Protein AF-0000000081211603 (afdb_homodimer)

InterPro domains:
  IPR002902 Gnk2-homologous domain [PF01657] (27-120)
  IPR002902 Gnk2-homologous domain [PS51473] (21-123)
  IPR038408 Gnk2-homologous domain superfamily [G3DSA:3.30.430.20] (20-123)
  IPR050581 Cysteine-rich repeat secretory protein [PTHR32411] (3-129)

Sequence (260 aa):
MNLLNMLLISLFLSGCSCRADPLWNSCNGNTNISSSSRISANIDRLLAEVVSKTALTGYIATSLGKDPDKVYGLAECRGDVSSKDCLSCIRDAAKQIRQRCPNQADARIWYDYCFLRYNKDYFVREVNTSMNLLNMLLISLFLSGCSCRADPLWNSCNGNTNISSSSRISANIDRLLAEVVSKTALTGYIATSLGKDPDKVYGLAECRGDVSSKDCLSCIRDAAKQIRQRCPNQADARIWYDYCFLRYNKDYFVREVNTS

Radius of gyration: 23.3 Å; Cα contacts (8 Å, |Δi|>4): 467; chains: 2; bounding box: 127×55×39 Å

Secondary structure (DSSP, 8-state):
----------------------SEEEE-GGGB--TTSHHHHHHHHHHHHHHHHHHHHSEEEEEES-TTS-EEEEEEE-TT--HHHHHHHHHHHHHHHHHH-TTBSEEEEE-SSEEEEEESS---------/-------------------PPPSEEEE-GGGB--TTSHHHHHHHHHHHHHHHHHHHHSEEEEEES-TTS-EEEEEEE-TT--HHHHHHHHHHHHHHHHHH-TTBSEEEEE-SSEEEEEESS---------

Foldseek 3Di:
DPPPPPPPPPPPCPVCPVLFDWPDKDFDPVAFADCPDPLVVQLLVVLVVCLVVCLVPQWDWDWDDDPPSIKIKIKGWDPVDHSVRRSSNSVVVSVVQCVVHVTGQWMKIHGPTMIMIMHSDDDDDPPPPD/DPPPPPPPPPPPCPVCPVLFDWPDKDFDPVAFADCPDPLVVQLLVVLVVCLVVCLVPQWDWDWDDDPPSIKIKIKGWDPVDHSVRRSSNSVVVSVVQCVVHVTGQWMKIHGPTMIMIMHSDDDDDPPPPD

Nearest PDB structures (foldseek):
  6gre-assembly2_B  TM=9.242E-01  e=8.983E-10  Arabidopsis thaliana
  6gre-assembly1_A  TM=9.446E-01  e=1.546E-09  Arabidopsis thaliana
  6grf-assembly3_C  TM=9.510E-01  e=1.642E-09  Arabidopsis thaliana
  3a2e-assembly2_B  TM=9.037E-01  e=1.642E-09  Ginkgo biloba
  6grf-assembly2_B  TM=9.032E-01  e=6.193E-09  Arabidopsis thaliana

Structure (mmCIF, N/CA/C/O backbone):
data_AF-0000000081211603-model_v1
#
loop_
_entity.id
_entity.type
_entity.pdbx_description
1 polymer 'Gnk2-homologous domain-containing protein'
#
loop_
_atom_site.group_PDB
_atom_site.id
_atom_site.type_symbol
_atom_site.label_atom_id
_atom_site.label_alt_id
_atom_site.label_comp_id
_atom_site.label_asym_id
_atom_site.label_entity_id
_atom_site.label_seq_id
_atom_site.pdbx_PDB_ins_code
_atom_site.Cartn_x
_atom_site.Cartn_y
_atom_site.Cartn_z
_atom_site.occupancy
_atom_site.B_iso_or_equiv
_atom_site.auth_seq_id
_atom_site.auth_comp_id
_atom_site.auth_asym_id
_atom_site.auth_atom_id
_atom_site.pdbx_PDB_model_num
ATOM 1 N N . MET A 1 1 ? -64.188 -2.252 13.383 1 33 1 MET A N 1
ATOM 2 C CA . MET A 1 1 ? -63.094 -1.438 12.852 1 33 1 MET A CA 1
ATOM 3 C C . MET A 1 1 ? -61.719 -1.929 13.367 1 33 1 MET A C 1
ATOM 5 O O . MET A 1 1 ? -61.406 -1.778 14.555 1 33 1 MET A O 1
ATOM 9 N N . ASN A 1 2 ? -61.25 -3.215 12.891 1 45.31 2 ASN A N 1
ATOM 10 C CA . ASN A 1 2 ? -60 -3.938 13.078 1 45.31 2 ASN A CA 1
ATOM 11 C C . ASN A 1 2 ? -58.781 -3.094 12.664 1 45.31 2 ASN A C 1
ATOM 13 O O . ASN A 1 2 ? -58.688 -2.695 11.5 1 45.31 2 ASN A O 1
ATOM 17 N N . LEU A 1 3 ? -58.219 -2.201 13.516 1 46.03 3 LEU A N 1
ATOM 18 C CA . LEU A 1 3 ? -56.938 -1.483 13.367 1 46.03 3 LEU A CA 1
ATOM 19 C C . LEU A 1 3 ? -55.812 -2.439 13 1 46.03 3 LEU A C 1
ATOM 21 O O . LEU A 1 3 ? -55.469 -3.316 13.789 1 46.03 3 LEU A O 1
ATOM 25 N N . LEU A 1 4 ? -55.75 -2.91 11.742 1 48.09 4 LEU A N 1
ATOM 26 C CA . LEU A 1 4 ? -54.625 -3.582 11.102 1 48.09 4 LEU A CA 1
ATOM 27 C C . LEU A 1 4 ? -53.312 -2.83 11.352 1 48.09 4 LEU A C 1
ATOM 29 O O . LEU A 1 4 ? -53.156 -1.683 10.93 1 48.09 4 LEU A O 1
ATOM 33 N N . ASN A 1 5 ? -52.656 -2.957 12.508 1 47.84 5 ASN A N 1
ATOM 34 C CA . ASN A 1 5 ? -51.312 -2.471 12.758 1 47.84 5 ASN A CA 1
ATOM 35 C C . ASN A 1 5 ? -50.344 -2.879 11.641 1 47.84 5 ASN A C 1
ATOM 37 O O . ASN A 1 5 ? -50.125 -4.07 11.414 1 47.84 5 ASN A O 1
ATOM 41 N N . MET A 1 6 ? -50.219 -2.104 10.609 1 48.12 6 MET A N 1
ATOM 42 C CA . MET A 1 6 ? -49.125 -2.217 9.656 1 48.12 6 MET A CA 1
ATOM 43 C C . MET A 1 6 ? -47.781 -2.219 10.367 1 48.12 6 MET A C 1
ATOM 45 O O . MET A 1 6 ? -47.375 -1.205 10.945 1 48.12 6 MET A O 1
ATOM 49 N N . LEU A 1 7 ? -47.344 -3.324 10.891 1 48.31 7 LEU A N 1
ATOM 50 C CA . LEU A 1 7 ? -45.938 -3.492 11.289 1 48.31 7 LEU A CA 1
ATOM 51 C C . LEU A 1 7 ? -45 -3.102 10.148 1 48.31 7 LEU A C 1
ATOM 53 O O . LEU A 1 7 ? -44.938 -3.779 9.125 1 48.31 7 LEU A O 1
ATOM 57 N N . LEU A 1 8 ? -44.719 -1.756 9.992 1 49.16 8 LEU A N 1
ATOM 58 C CA . LEU A 1 8 ? -43.656 -1.298 9.117 1 49.16 8 LEU A CA 1
ATOM 59 C C . LEU A 1 8 ? -42.312 -1.925 9.523 1 49.16 8 LEU A C 1
ATOM 61 O O . LEU A 1 8 ? -41.781 -1.592 10.578 1 49.16 8 LEU A O 1
ATOM 65 N N . ILE A 1 9 ? -42.031 -3.184 9.125 1 46.88 9 ILE A N 1
ATOM 66 C CA . ILE A 1 9 ? -40.719 -3.752 9.227 1 46.88 9 ILE A CA 1
ATOM 67 C C . ILE A 1 9 ? -39.719 -2.881 8.453 1 46.88 9 ILE A C 1
ATOM 69 O O . ILE A 1 9 ? -39.812 -2.768 7.23 1 46.88 9 ILE A O 1
ATOM 73 N N . SER A 1 10 ? -39.25 -1.771 9.062 1 44.66 10 SER A N 1
ATOM 74 C CA . SER A 1 10 ? -38.125 -1.059 8.508 1 44.66 10 SER A CA 1
ATOM 75 C C . SER A 1 10 ? -36.938 -2 8.258 1 44.66 10 SER A C 1
ATOM 77 O O . SER A 1 10 ? -36.344 -2.523 9.203 1 44.66 10 SER A O 1
ATOM 79 N N . LEU A 1 11 ? -36.938 -2.709 7.195 1 43.59 11 LEU A N 1
ATOM 80 C CA . LEU A 1 11 ? -35.75 -3.391 6.734 1 43.59 11 LEU A CA 1
ATOM 81 C C . LEU A 1 11 ? -34.562 -2.436 6.715 1 43.59 11 LEU A C 1
ATOM 83 O O . LEU A 1 11 ? -34.438 -1.582 5.832 1 43.59 11 LEU A O 1
ATOM 87 N N . PHE A 1 12 ? -34.062 -2.094 7.902 1 38.59 12 PHE A N 1
ATOM 88 C CA . PHE A 1 12 ? -32.75 -1.487 7.914 1 38.59 12 PHE A CA 1
ATOM 89 C C . PHE A 1 12 ? -31.766 -2.299 7.07 1 38.59 12 PHE A C 1
ATOM 91 O O . PHE A 1 12 ? -31.344 -3.387 7.469 1 38.59 12 PHE A O 1
ATOM 98 N N . LEU A 1 13 ? -31.922 -2.254 5.754 1 37.97 13 LEU A N 1
ATOM 99 C CA . LEU A 1 13 ? -30.812 -2.709 4.93 1 37.97 13 LEU A CA 1
ATOM 100 C C . LEU A 1 13 ? -29.484 -2.152 5.445 1 37.97 13 LEU A C 1
ATOM 102 O O . LEU A 1 13 ? -29.203 -0.963 5.277 1 37.97 13 LEU A O 1
ATOM 106 N N . SER A 1 14 ? -29.094 -2.574 6.578 1 38.88 14 SER A N 1
ATOM 107 C CA . SER A 1 14 ? -27.672 -2.314 6.848 1 38.88 14 SER A CA 1
ATOM 108 C C . SER A 1 14 ? -26.812 -2.666 5.645 1 38.88 14 SER A C 1
ATOM 110 O O . SER A 1 14 ? -26.562 -3.842 5.367 1 38.88 14 SER A O 1
ATOM 112 N N . GLY A 1 15 ? -27.078 -1.937 4.613 1 38.44 15 GLY A N 1
ATOM 113 C CA . GLY A 1 15 ? -26.047 -2.201 3.623 1 38.44 15 GLY A CA 1
ATOM 114 C C . GLY A 1 15 ? -24.703 -2.523 4.234 1 38.44 15 GLY A C 1
ATOM 115 O O . GLY A 1 15 ? -24.156 -1.728 5.004 1 38.44 15 GLY A O 1
ATOM 116 N N . CYS A 1 16 ? -24.469 -3.732 4.582 1 37.31 16 CYS A N 1
ATOM 117 C CA . CYS A 1 16 ? -23.094 -4.152 4.824 1 37.31 16 CYS A CA 1
ATOM 118 C C . CYS A 1 16 ? -22.141 -3.451 3.869 1 37.31 16 CYS A C 1
ATOM 120 O O . CYS A 1 16 ? -22.109 -3.76 2.678 1 37.31 16 CYS A O 1
ATOM 122 N N . SER A 1 17 ?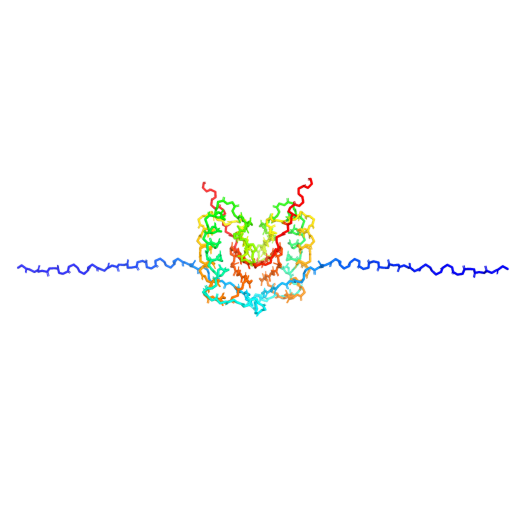 -22.188 -2.137 3.779 1 40.28 17 SER A N 1
ATOM 123 C CA . SER A 1 17 ? -21.047 -1.631 3.027 1 40.28 17 SER A CA 1
ATOM 124 C C . SER A 1 17 ? -19.766 -2.4 3.369 1 40.28 17 SER A C 1
ATOM 126 O O . SER A 1 17 ? -19.359 -2.436 4.527 1 40.28 17 SER A O 1
ATOM 128 N N . CYS A 1 18 ? -19.594 -3.555 2.9 1 41.41 18 CYS A N 1
ATOM 129 C CA . CYS A 1 18 ? -18.344 -4.293 2.967 1 41.41 18 CYS A CA 1
ATOM 130 C C . CYS A 1 18 ? -17.156 -3.344 3.141 1 41.41 18 CYS A C 1
ATOM 132 O O . CYS A 1 18 ? -16.625 -2.814 2.16 1 41.41 18 CYS A O 1
ATOM 134 N N . ARG A 1 19 ? -17.312 -2.332 4.191 1 53.12 19 ARG A N 1
ATOM 135 C CA . ARG A 1 19 ? -16.219 -1.471 4.609 1 53.12 19 ARG A CA 1
ATOM 136 C C . ARG A 1 19 ? -14.938 -2.275 4.805 1 53.12 19 ARG A C 1
ATOM 138 O O . ARG A 1 19 ? -14.891 -3.191 5.629 1 53.12 19 ARG A O 1
ATOM 145 N N . ALA A 1 20 ? -14.055 -2.414 3.801 1 68.19 20 ALA A N 1
ATOM 146 C CA . ALA A 1 20 ? -12.812 -3.166 3.973 1 68.19 20 ALA A CA 1
ATOM 147 C C . ALA A 1 20 ? -12.016 -2.643 5.164 1 68.19 20 ALA A C 1
ATOM 149 O O . ALA A 1 20 ? -11.883 -1.43 5.344 1 68.19 20 ALA A O 1
ATOM 150 N N . ASP A 1 21 ? -11.82 -3.486 6.25 1 89.62 21 ASP A N 1
ATOM 151 C CA . ASP A 1 21 ? -10.922 -3.195 7.363 1 89.62 21 ASP A CA 1
ATOM 152 C C . ASP A 1 21 ? -9.508 -2.914 6.875 1 89.62 21 ASP A C 1
ATOM 154 O O . ASP A 1 21 ? -9.07 -3.471 5.863 1 89.62 21 ASP A O 1
ATOM 158 N N . PRO A 1 22 ? -8.969 -1.877 7.559 1 95.06 22 PRO A N 1
ATOM 159 C CA . PRO A 1 22 ? -7.555 -1.705 7.199 1 95.06 22 PRO A CA 1
ATOM 160 C C . PRO A 1 22 ? -6.73 -2.971 7.426 1 95.06 22 PRO A C 1
ATOM 162 O O . PRO A 1 22 ? -7.043 -3.764 8.32 1 95.06 22 PRO A O 1
ATOM 165 N N . LEU A 1 23 ? -5.77 -3.145 6.688 1 92.38 23 LEU A N 1
ATOM 166 C CA . LEU A 1 23 ? -4.863 -4.277 6.812 1 92.38 23 LEU A CA 1
ATOM 167 C C . LEU A 1 23 ? -3.793 -4.004 7.863 1 92.38 23 LEU A C 1
ATOM 169 O O . LEU A 1 23 ? -3.461 -4.883 8.664 1 92.38 23 LEU A O 1
ATOM 173 N N . TRP A 1 24 ? -3.312 -2.834 7.824 1 91.38 24 TRP A N 1
ATOM 174 C CA . TRP A 1 24 ? -2.232 -2.455 8.734 1 91.38 24 TRP A CA 1
ATOM 175 C C . TRP A 1 24 ? -2.164 -0.941 8.891 1 91.38 24 TRP A C 1
ATOM 177 O O . TRP A 1 24 ? -2.633 -0.196 8.031 1 91.38 24 TRP A O 1
ATOM 187 N N . ASN A 1 25 ? -1.707 -0.504 9.992 1 95.5 25 ASN A N 1
ATOM 188 C CA . ASN A 1 25 ? -1.392 0.903 10.211 1 95.5 25 ASN A CA 1
ATOM 189 C C . ASN A 1 25 ? -0.093 1.071 11 1 95.5 25 ASN A C 1
ATOM 191 O O . ASN A 1 25 ? 0.388 0.124 11.625 1 95.5 25 ASN A O 1
ATOM 195 N N . SER A 1 26 ? 0.497 2.205 10.867 1 96.44 26 SER A N 1
ATOM 196 C CA . SER A 1 26 ? 1.696 2.574 11.617 1 96.44 26 SER A CA 1
ATOM 197 C C . SER A 1 26 ? 1.578 3.984 12.188 1 96.44 26 SER A C 1
ATOM 199 O O . SER A 1 26 ? 1.243 4.926 11.469 1 96.44 26 SER A O 1
ATOM 201 N N . CYS A 1 27 ? 1.787 4.035 13.461 1 98.31 27 CYS A N 1
ATOM 202 C CA . CYS A 1 27 ? 1.846 5.301 14.18 1 98.31 27 CYS A CA 1
ATOM 203 C C . CYS A 1 27 ? 3.268 5.605 14.633 1 98.31 27 CYS A C 1
ATOM 205 O O . CYS A 1 27 ? 3.814 4.906 15.492 1 98.31 27 CYS A O 1
ATOM 207 N N . ASN A 1 28 ? 3.824 6.684 14.141 1 98 28 ASN A N 1
ATOM 208 C CA . ASN A 1 28 ? 5.188 7.004 14.555 1 98 28 ASN A CA 1
ATOM 209 C C . ASN A 1 28 ? 5.223 7.621 15.945 1 98 28 ASN A C 1
ATOM 211 O O . ASN A 1 28 ? 4.977 8.812 16.109 1 98 28 ASN A O 1
ATOM 215 N N . GLY A 1 29 ? 5.672 6.848 16.906 1 97.69 29 GLY A N 1
ATOM 216 C CA . GLY A 1 29 ? 5.664 7.242 18.312 1 97.69 29 GLY A CA 1
ATOM 217 C C . GLY A 1 29 ? 6.68 8.328 18.625 1 97.69 29 GLY A C 1
ATOM 218 O O . GLY A 1 29 ? 6.672 8.883 19.719 1 97.69 29 GLY A O 1
ATOM 219 N N . ASN A 1 30 ? 7.5 8.609 17.703 1 97.75 30 ASN A N 1
ATOM 220 C CA . ASN A 1 30 ? 8.5 9.656 17.906 1 97.75 30 ASN A CA 1
ATOM 221 C C . ASN A 1 30 ? 7.977 11.023 17.5 1 97.75 30 ASN A C 1
ATOM 223 O O . ASN A 1 30 ? 8.711 12.016 17.531 1 97.75 30 ASN A O 1
ATOM 227 N N . THR A 1 31 ? 6.672 11.141 17.094 1 98.31 31 THR A N 1
ATOM 228 C CA . THR A 1 31 ? 6.125 12.391 16.594 1 98.31 31 THR A CA 1
ATOM 229 C C . THR A 1 31 ? 4.836 12.75 17.312 1 98.31 31 THR A C 1
ATOM 231 O O . THR A 1 31 ? 3.883 13.242 16.703 1 98.31 31 THR A O 1
ATOM 234 N N . ASN A 1 32 ? 4.883 12.516 18.547 1 98.25 32 ASN A N 1
ATOM 235 C CA . ASN A 1 32 ? 3.688 12.75 19.359 1 98.25 32 ASN A CA 1
ATOM 236 C C . ASN A 1 32 ? 3.359 14.242 19.438 1 98.25 32 ASN A C 1
ATOM 238 O O . ASN A 1 32 ? 4.254 15.07 19.625 1 98.25 32 ASN A O 1
ATOM 242 N N . ILE A 1 33 ? 2.041 14.531 19.297 1 98.25 33 ILE A N 1
ATOM 243 C CA . ILE A 1 33 ? 1.52 15.891 19.391 1 98.25 33 ILE A CA 1
ATOM 244 C C . ILE A 1 33 ? 0.284 15.906 20.281 1 98.25 33 ILE A C 1
ATOM 246 O O . ILE A 1 33 ? -0.306 14.859 20.562 1 98.25 33 ILE A O 1
ATOM 250 N N . SER A 1 34 ? -0.052 17.109 20.766 1 97.12 34 SER A N 1
ATOM 251 C CA . SER A 1 34 ? -1.304 17.266 21.5 1 97.12 34 SER A CA 1
ATOM 252 C C . SER A 1 34 ? -2.49 17.391 20.547 1 97.12 34 SER A C 1
ATOM 254 O O . SER A 1 34 ? -2.375 18 19.484 1 97.12 34 SER A O 1
ATOM 256 N N . SER A 1 35 ? -3.646 16.906 20.938 1 95.38 35 SER A N 1
ATOM 257 C CA . SER A 1 35 ? -4.855 16.969 20.125 1 95.38 35 SER A CA 1
ATOM 258 C C . SER A 1 35 ? -5.32 18.406 19.938 1 95.38 35 SER A C 1
ATOM 260 O O . SER A 1 35 ? -6.02 18.703 18.969 1 95.38 35 SER A O 1
ATOM 262 N N . SER A 1 36 ? -4.875 19.281 20.812 1 96.75 36 SER A N 1
ATOM 263 C CA . SER A 1 36 ? -5.312 20.672 20.75 1 96.75 36 SER A CA 1
ATOM 264 C C . SER A 1 36 ? -4.316 21.531 19.984 1 96.75 36 SER A C 1
ATOM 266 O O . SER A 1 36 ? -4.512 22.734 19.828 1 96.75 36 SER A O 1
ATOM 268 N N . SER A 1 37 ? -3.309 20.969 19.484 1 98.06 37 SER A N 1
ATOM 269 C CA . SER A 1 37 ? -2.27 21.734 18.797 1 98.06 37 SER A CA 1
ATOM 270 C C . SER A 1 37 ? -2.73 22.172 17.422 1 98.06 37 SER A C 1
ATOM 272 O O . SER A 1 37 ? -3.646 21.578 16.844 1 98.06 37 SER A O 1
ATOM 274 N N . ARG A 1 38 ? -2.014 23.203 16.891 1 98.38 38 ARG A N 1
ATOM 275 C CA . ARG A 1 38 ? -2.305 23.688 15.547 1 98.38 38 ARG A CA 1
ATOM 276 C C . ARG A 1 38 ? -2.008 22.625 14.492 1 98.38 38 ARG A C 1
ATOM 278 O O . ARG A 1 38 ? -2.754 22.469 13.523 1 98.38 38 ARG A O 1
ATOM 285 N N . ILE A 1 39 ? -0.978 21.875 14.695 1 98.56 39 ILE A N 1
ATOM 286 C CA . ILE A 1 39 ? -0.608 20.859 13.719 1 98.56 39 ILE A CA 1
ATOM 287 C C . ILE A 1 39 ? -1.668 19.766 13.695 1 98.56 39 ILE A C 1
ATOM 289 O O . ILE A 1 39 ? -1.967 19.203 12.633 1 98.56 39 ILE A O 1
ATOM 293 N N . SER A 1 40 ? -2.217 19.406 14.859 1 98.75 40 SER A N 1
ATOM 294 C CA . SER A 1 40 ? -3.291 18.422 14.875 1 98.75 40 SER A CA 1
ATOM 295 C C . SER A 1 40 ? -4.488 18.906 14.062 1 98.75 40 SER A C 1
ATOM 297 O O . SER A 1 40 ? -5.066 18.125 13.289 1 98.75 40 SER A O 1
ATOM 299 N N . ALA A 1 41 ? -4.797 20.109 14.164 1 98.69 41 ALA A N 1
ATOM 300 C CA . ALA A 1 41 ? -5.891 20.688 13.383 1 98.69 41 ALA A CA 1
ATOM 301 C C . ALA A 1 41 ? -5.562 20.672 11.898 1 98.69 41 ALA A C 1
ATOM 303 O O . ALA A 1 41 ? -6.434 20.422 11.062 1 98.69 41 ALA A O 1
ATOM 304 N N . ASN A 1 42 ? -4.316 20.969 11.586 1 98.81 42 ASN A N 1
ATOM 305 C CA . ASN A 1 42 ? -3.891 20.953 10.188 1 98.81 42 ASN A CA 1
ATOM 306 C C . ASN A 1 42 ? -3.996 19.547 9.594 1 98.81 42 ASN A C 1
ATOM 308 O O . ASN A 1 42 ? -4.344 19.391 8.422 1 98.81 42 ASN A O 1
ATOM 312 N N . ILE A 1 43 ? -3.721 18.484 10.406 1 98.88 43 ILE A N 1
ATOM 313 C CA . ILE A 1 43 ? -3.852 17.109 9.938 1 98.88 43 ILE A CA 1
ATOM 314 C C . ILE A 1 43 ? -5.309 16.828 9.578 1 98.88 43 ILE A C 1
ATOM 316 O O . ILE A 1 43 ? -5.59 16.266 8.516 1 98.88 43 ILE A O 1
ATOM 320 N N . ASP A 1 44 ? -6.219 17.312 10.445 1 98.81 44 ASP A N 1
ATOM 321 C CA . ASP A 1 44 ? -7.633 17.062 10.172 1 98.81 44 ASP A CA 1
ATOM 322 C C . ASP A 1 44 ? -8.07 17.75 8.883 1 98.81 44 ASP A C 1
ATOM 324 O O . ASP A 1 44 ? -8.781 17.156 8.07 1 98.81 44 ASP A O 1
ATOM 328 N N . ARG A 1 45 ? -7.645 18.969 8.688 1 98.69 45 ARG A N 1
ATOM 329 C CA . ARG A 1 45 ? -8 19.703 7.477 1 98.69 45 ARG A CA 1
ATOM 330 C C . ARG A 1 45 ? -7.352 19.078 6.246 1 98.69 45 ARG A C 1
ATOM 332 O O . ARG A 1 45 ? -7.973 19.016 5.184 1 98.69 45 ARG A O 1
ATOM 339 N N . LEU A 1 46 ? -6.102 18.672 6.402 1 98.81 46 LEU A N 1
ATOM 340 C CA . LEU A 1 46 ? -5.395 18 5.32 1 98.81 46 LEU A CA 1
ATOM 341 C C . LEU A 1 46 ? -6.137 16.734 4.891 1 98.81 46 LEU A C 1
ATOM 343 O O . LEU A 1 46 ? -6.289 16.469 3.697 1 98.81 46 LEU A O 1
ATOM 347 N N . LEU A 1 47 ? -6.566 15.961 5.875 1 98.69 47 LEU A N 1
ATOM 348 C CA . LEU A 1 47 ? -7.23 14.695 5.574 1 98.69 47 LEU A CA 1
ATOM 349 C C . LEU A 1 47 ? -8.539 14.938 4.828 1 98.69 47 LEU A C 1
ATOM 351 O O . LEU A 1 47 ? -8.891 14.18 3.922 1 98.69 47 LEU A O 1
ATOM 355 N N . ALA A 1 48 ? -9.195 16.016 5.133 1 97.94 48 ALA A N 1
ATOM 356 C CA . ALA A 1 48 ? -10.406 16.375 4.398 1 97.94 48 ALA A CA 1
ATOM 357 C C . ALA A 1 48 ? -10.094 16.688 2.938 1 97.94 48 ALA A C 1
ATOM 359 O O . ALA A 1 48 ? -10.82 16.266 2.033 1 97.94 48 ALA A O 1
ATOM 360 N N . GLU A 1 49 ? -9.039 17.391 2.725 1 97.31 49 GLU A N 1
ATOM 361 C CA . GLU A 1 49 ? -8.625 17.75 1.367 1 97.31 49 GLU A CA 1
ATOM 362 C C . GLU A 1 49 ? -8.227 16.5 0.575 1 97.31 49 GLU A C 1
ATOM 364 O O . GLU A 1 49 ? -8.602 16.359 -0.59 1 97.31 49 GLU A O 1
ATOM 369 N N . VAL A 1 50 ? -7.508 15.602 1.194 1 98 50 VAL A N 1
ATOM 370 C CA . VAL A 1 50 ? -7.023 14.383 0.557 1 98 50 VAL A CA 1
ATOM 371 C C . VAL A 1 50 ? -8.203 13.508 0.15 1 98 50 VAL A C 1
ATOM 373 O O . VAL A 1 50 ? -8.195 12.898 -0.924 1 98 50 VAL A O 1
ATOM 376 N N . VAL A 1 51 ? -9.172 13.469 0.947 1 97.12 51 VAL A N 1
ATOM 377 C CA . VAL A 1 51 ? -10.359 12.672 0.646 1 97.12 51 VAL A CA 1
ATOM 378 C C . VAL A 1 51 ? -11.031 13.203 -0.621 1 97.12 51 VAL A C 1
ATOM 380 O O . VAL A 1 51 ? -11.359 12.43 -1.525 1 97.12 51 VAL A O 1
ATOM 383 N N . SER A 1 52 ? -11.133 14.43 -0.768 1 93.31 52 SER A N 1
ATOM 384 C CA . SER A 1 52 ? -11.844 15.023 -1.89 1 93.31 52 SER A CA 1
ATOM 385 C C . SER A 1 52 ? -11.047 14.914 -3.182 1 93.31 52 SER A C 1
ATOM 387 O O . SER A 1 52 ? -11.602 14.633 -4.242 1 93.31 52 SER A O 1
ATOM 389 N N . LYS A 1 53 ? -9.789 14.977 -3.164 1 95.19 53 LYS A N 1
ATOM 390 C CA . LYS A 1 53 ? -8.984 15.102 -4.375 1 95.19 53 LYS A CA 1
ATOM 391 C C . LYS A 1 53 ? -8.516 13.734 -4.867 1 95.19 53 LYS A C 1
ATOM 393 O O . LYS A 1 53 ? -8.328 13.531 -6.07 1 95.19 53 LYS A O 1
ATOM 398 N N . THR A 1 54 ? -8.336 12.773 -3.99 1 95.88 54 THR A N 1
ATOM 399 C CA . THR A 1 54 ? -7.805 11.477 -4.391 1 95.88 54 THR A CA 1
ATOM 400 C C . THR A 1 54 ? -8.805 10.734 -5.273 1 95.88 54 THR A C 1
ATOM 402 O O . THR A 1 54 ? -8.414 10.047 -6.223 1 95.88 54 THR A O 1
ATOM 405 N N . ALA A 1 55 ? -10.016 10.898 -4.875 1 87.56 55 ALA A N 1
ATOM 406 C CA . ALA A 1 55 ? -11.047 10.172 -5.609 1 87.56 55 ALA A CA 1
ATOM 407 C C . ALA A 1 55 ? -11.078 10.602 -7.074 1 87.56 55 ALA A C 1
ATOM 409 O O . ALA A 1 55 ? -11.469 9.82 -7.945 1 87.56 55 ALA A O 1
ATOM 410 N N . LEU A 1 56 ? -10.586 11.758 -7.391 1 87.94 56 LEU A N 1
ATOM 411 C CA . LEU A 1 56 ? -10.633 12.297 -8.742 1 87.94 56 LEU A CA 1
ATOM 412 C C . LEU A 1 56 ? -9.5 11.727 -9.594 1 87.94 56 LEU A C 1
ATOM 414 O O . LEU A 1 56 ? -9.688 11.445 -10.781 1 87.94 56 LEU A O 1
ATOM 418 N N . THR A 1 57 ? -8.383 11.422 -9.055 1 88.06 57 THR A N 1
ATOM 419 C CA . THR A 1 57 ? -7.203 11.117 -9.859 1 88.06 57 THR A CA 1
ATOM 420 C C . THR A 1 57 ? -6.629 9.758 -9.477 1 88.06 57 THR A C 1
ATOM 422 O O . THR A 1 57 ? -5.801 9.203 -10.203 1 88.06 57 THR A O 1
ATOM 425 N N . GLY A 1 58 ? -7.07 9.219 -8.32 1 93.62 58 GLY A N 1
ATOM 426 C CA . GLY A 1 58 ? -6.527 7.98 -7.789 1 93.62 58 GLY A CA 1
ATOM 427 C C . GLY A 1 58 ? -5.273 8.18 -6.957 1 93.62 58 GLY A C 1
ATOM 428 O O . GLY A 1 58 ? -4.777 7.242 -6.336 1 93.62 58 GLY A O 1
ATOM 429 N N . TYR A 1 59 ? -4.77 9.445 -7.055 1 94.69 59 TYR A N 1
ATOM 430 C CA . TYR A 1 59 ? -3.537 9.781 -6.344 1 94.69 59 TYR A CA 1
ATOM 431 C C . TYR A 1 59 ? -3.488 11.266 -6.008 1 94.69 59 TYR A C 1
ATOM 433 O O . TYR A 1 59 ? -3.887 12.109 -6.816 1 94.69 59 TYR A O 1
ATOM 441 N N . ILE A 1 60 ? -2.893 11.555 -4.77 1 96.5 60 ILE A N 1
ATOM 442 C CA . ILE A 1 60 ? -2.596 12.945 -4.453 1 96.5 60 ILE A CA 1
ATOM 443 C C . ILE A 1 60 ? -1.427 13.016 -3.473 1 96.5 60 ILE A C 1
ATOM 445 O O . ILE A 1 60 ? -1.302 12.164 -2.588 1 96.5 60 ILE A O 1
ATOM 449 N N . ALA A 1 61 ? -0.554 14 -3.689 1 96.56 61 ALA A N 1
ATOM 450 C CA . ALA A 1 61 ? 0.406 14.492 -2.705 1 96.56 61 ALA A CA 1
ATOM 451 C C . ALA A 1 61 ? 0.239 15.992 -2.479 1 96.56 61 ALA A C 1
ATOM 453 O O . ALA A 1 61 ? 0.203 16.766 -3.436 1 96.56 61 ALA A O 1
ATOM 454 N N . THR A 1 62 ? 0.013 16.344 -1.229 1 96.88 62 THR A N 1
ATOM 455 C CA . THR A 1 62 ? -0.285 17.734 -0.945 1 96.88 62 THR A CA 1
ATOM 456 C C . THR A 1 62 ? 0.24 18.125 0.431 1 96.88 62 THR A C 1
ATOM 458 O O . THR A 1 62 ? 0.877 17.328 1.113 1 96.88 62 THR A O 1
ATOM 461 N N . SER A 1 63 ? 0.115 19.406 0.771 1 98.06 63 SER A N 1
ATOM 462 C CA . SER A 1 63 ? 0.507 19.906 2.086 1 98.06 63 SER A CA 1
ATOM 463 C C . SER A 1 63 ? -0.435 21 2.562 1 98.06 63 SER A C 1
ATOM 465 O O . SER A 1 63 ? -1.177 21.578 1.766 1 98.06 63 SER A O 1
ATOM 467 N N . LEU A 1 64 ? -0.44 21.219 3.857 1 98.38 64 LEU A N 1
ATOM 468 C CA . LEU A 1 64 ? -1.253 22.266 4.461 1 98.38 64 LEU A CA 1
ATOM 469 C C . LEU A 1 64 ? -0.525 22.906 5.637 1 98.38 64 LEU A C 1
ATOM 471 O O . LEU A 1 64 ? 0.126 22.219 6.422 1 98.38 64 LEU A O 1
ATOM 475 N N . GLY A 1 65 ? -0.706 24.234 5.738 1 98.19 65 GLY A N 1
ATOM 476 C CA . GLY A 1 65 ? -0.136 24.969 6.855 1 98.19 65 GLY A CA 1
ATOM 477 C C . GLY A 1 65 ? 1.235 25.547 6.551 1 98.19 65 GLY A C 1
ATOM 478 O O . GLY A 1 65 ? 1.722 25.438 5.426 1 98.19 65 GLY A O 1
ATOM 479 N N . LYS A 1 66 ? 1.742 26.266 7.594 1 97.62 66 LYS A N 1
ATOM 480 C CA . LYS A 1 66 ? 3.076 26.844 7.535 1 97.62 66 LYS A CA 1
ATOM 481 C C . LYS A 1 66 ? 3.947 26.359 8.688 1 97.62 66 LYS A C 1
ATOM 483 O O . LYS A 1 66 ? 3.434 25.891 9.703 1 97.62 66 LYS A O 1
ATOM 488 N N . ASP A 1 67 ? 5.223 26.438 8.391 1 95.38 67 ASP A N 1
ATOM 489 C CA . ASP A 1 67 ? 6.141 26.062 9.461 1 95.38 67 ASP A CA 1
ATOM 490 C C . ASP A 1 67 ? 5.84 26.844 10.742 1 95.38 67 ASP A C 1
ATOM 492 O O . ASP A 1 67 ? 5.535 28.047 10.688 1 95.38 67 ASP A O 1
ATOM 496 N N . PRO A 1 68 ? 5.895 26.109 11.969 1 96.81 68 PRO A N 1
ATOM 497 C CA . PRO A 1 68 ? 6.324 24.719 12.203 1 96.81 68 PRO A CA 1
ATOM 498 C C . PRO A 1 68 ? 5.164 23.734 12.164 1 96.81 68 PRO A C 1
ATOM 500 O O . PRO A 1 68 ? 5.348 22.547 12.461 1 96.81 68 PRO A O 1
ATOM 503 N N . ASP A 1 69 ? 3.936 24.203 11.742 1 98.38 69 ASP A N 1
ATOM 504 C CA . ASP A 1 69 ? 2.74 23.375 11.852 1 98.38 69 ASP A CA 1
ATOM 505 C C . ASP A 1 69 ? 2.346 22.797 10.492 1 98.38 69 ASP A C 1
ATOM 507 O O . ASP A 1 69 ? 1.196 22.406 10.289 1 98.38 69 ASP A O 1
ATOM 511 N N . LYS A 1 70 ? 3.297 22.844 9.594 1 98.5 70 LYS A N 1
ATOM 512 C CA . LYS A 1 70 ? 3.039 22.297 8.266 1 98.5 70 LYS A CA 1
ATOM 513 C C . LYS A 1 70 ? 2.947 20.781 8.305 1 98.5 70 LYS A C 1
ATOM 515 O O . LYS A 1 70 ? 3.715 20.125 9.008 1 98.5 70 LYS A O 1
ATOM 520 N N . VAL A 1 71 ? 2.012 20.203 7.488 1 98.69 71 VAL A N 1
ATOM 521 C CA . VAL A 1 71 ? 1.854 18.75 7.379 1 98.69 71 VAL A CA 1
ATOM 522 C C . VAL A 1 71 ? 1.699 18.359 5.91 1 98.69 71 VAL A C 1
ATOM 524 O O . VAL A 1 71 ? 1.124 19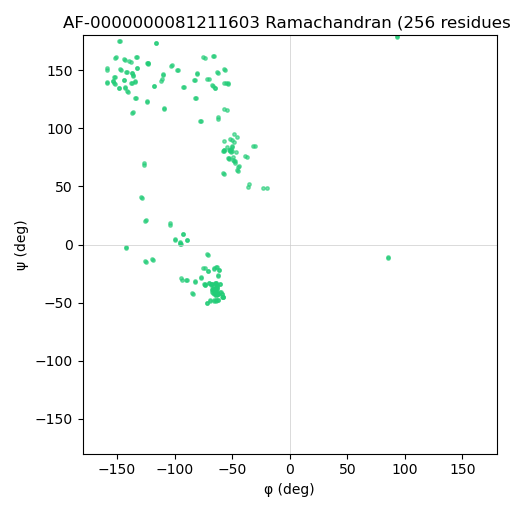.109 5.117 1 98.69 71 VAL A O 1
ATOM 527 N N . TYR A 1 72 ? 2.238 17.219 5.594 1 98.38 72 TYR A N 1
ATOM 528 C CA . TYR A 1 72 ? 2.174 16.641 4.258 1 98.38 72 TYR A CA 1
ATOM 529 C C . TYR A 1 72 ? 1.264 15.414 4.238 1 98.38 72 TYR A C 1
ATOM 531 O O . TYR A 1 72 ? 1.188 14.672 5.223 1 98.38 72 TYR A O 1
ATOM 539 N N . GLY A 1 73 ? 0.607 15.227 3.166 1 98.38 73 GLY A N 1
ATOM 540 C CA . GLY A 1 73 ? -0.286 14.094 3.006 1 98.38 73 GLY A CA 1
ATOM 541 C C . GLY A 1 73 ? -0.173 13.43 1.646 1 98.38 73 GLY A C 1
ATOM 542 O O . GLY A 1 73 ? 0.103 14.094 0.646 1 98.38 73 GLY A O 1
ATOM 543 N N . LEU A 1 74 ? -0.372 12.18 1.589 1 97.94 74 LEU A N 1
ATOM 544 C CA . LEU A 1 74 ? -0.397 11.367 0.374 1 97.94 74 LEU A CA 1
ATOM 545 C C . LEU A 1 74 ? -1.45 10.266 0.475 1 97.94 74 LEU A C 1
ATOM 547 O O . LEU A 1 74 ? -1.586 9.625 1.519 1 97.94 74 LEU A O 1
ATOM 551 N N . ALA A 1 75 ? -2.186 10.109 -0.564 1 98.19 75 ALA A N 1
ATOM 552 C CA . ALA A 1 75 ? -3.15 9.016 -0.659 1 98.19 75 ALA A CA 1
ATOM 553 C C . ALA A 1 75 ? -3.199 8.453 -2.074 1 98.19 75 ALA A C 1
ATOM 555 O O . ALA A 1 75 ? -2.939 9.164 -3.045 1 98.19 75 ALA A O 1
ATOM 556 N N . GLU A 1 76 ? -3.467 7.227 -2.09 1 97.12 76 GLU A N 1
ATOM 557 C CA . GLU A 1 76 ? -3.479 6.539 -3.377 1 97.12 76 GLU A CA 1
ATOM 558 C C . GLU A 1 76 ? -4.422 5.336 -3.352 1 97.12 76 GLU A C 1
ATOM 560 O O . GLU A 1 76 ? -4.477 4.605 -2.361 1 97.12 76 GLU A O 1
ATOM 565 N N . CYS A 1 77 ? -5.121 5.195 -4.402 1 96.25 77 CYS A N 1
ATOM 566 C CA . CYS A 1 77 ? -5.918 3.992 -4.605 1 96.25 77 CYS A CA 1
ATOM 567 C C . CYS A 1 77 ? -5.242 3.053 -5.598 1 96.25 77 CYS A C 1
ATOM 569 O O . CYS A 1 77 ? -4.465 3.494 -6.445 1 96.25 77 CYS A O 1
ATOM 571 N N . ARG A 1 78 ? -5.574 1.842 -5.422 1 94.31 78 ARG A N 1
ATOM 572 C CA . ARG A 1 78 ? -5.094 0.862 -6.391 1 94.31 78 ARG A CA 1
ATOM 573 C C . ARG A 1 78 ? -5.645 1.151 -7.781 1 94.31 78 ARG A C 1
ATOM 575 O O . ARG A 1 78 ? -6.766 1.64 -7.922 1 94.31 78 ARG A O 1
ATOM 582 N N . GLY A 1 79 ? -4.883 0.838 -8.734 1 91.62 79 GLY A N 1
ATOM 583 C CA . GLY A 1 79 ? -5.168 1.229 -10.109 1 91.62 79 GLY A CA 1
ATOM 584 C C . GLY A 1 79 ? -6.453 0.629 -10.648 1 91.62 79 GLY A C 1
ATOM 585 O O . GLY A 1 79 ? -7.02 1.129 -11.617 1 91.62 79 GLY A O 1
ATOM 586 N N . ASP A 1 80 ? -6.934 -0.399 -10.055 1 91.56 80 ASP A N 1
ATOM 587 C CA . ASP A 1 80 ? -8.102 -1.094 -10.578 1 91.56 80 ASP A CA 1
ATOM 588 C C . ASP A 1 80 ? -9.375 -0.675 -9.836 1 91.56 80 ASP A C 1
ATOM 590 O O . ASP A 1 80 ? -10.453 -1.193 -10.109 1 91.56 80 ASP A O 1
ATOM 594 N N . VAL A 1 81 ? -9.242 0.262 -8.93 1 92.5 81 VAL A N 1
ATOM 595 C CA . VAL A 1 81 ? -10.359 0.645 -8.078 1 92.5 81 VAL A CA 1
ATOM 596 C C . VAL A 1 81 ? -11.133 1.799 -8.719 1 92.5 81 VAL A C 1
ATOM 598 O O . VAL A 1 81 ? -10.523 2.734 -9.25 1 92.5 81 VAL A O 1
ATOM 601 N N . SER A 1 82 ? -12.484 1.7 -8.703 1 92 82 SER A N 1
ATOM 602 C CA . SER A 1 82 ? -13.305 2.787 -9.227 1 92 82 SER A CA 1
ATOM 603 C C . SER A 1 82 ? -13.164 4.047 -8.375 1 92 82 SER A C 1
ATOM 605 O O . SER A 1 82 ? -12.766 3.973 -7.215 1 92 82 SER A O 1
ATOM 607 N N . SER A 1 83 ? -13.594 5.195 -9.023 1 93.12 83 SER A N 1
ATOM 608 C CA . SER A 1 83 ? -13.555 6.453 -8.289 1 93.12 83 SER A CA 1
ATOM 609 C C . SER A 1 83 ? -14.445 6.391 -7.051 1 93.12 83 SER A C 1
ATOM 611 O O . SER A 1 83 ? -14.102 6.941 -6 1 93.12 83 SER A O 1
ATOM 613 N N . LYS A 1 84 ? -15.531 5.664 -7.188 1 93.62 84 LYS A N 1
ATOM 614 C CA . LYS A 1 84 ? -16.453 5.543 -6.07 1 93.62 84 LYS A CA 1
ATOM 615 C C . LYS A 1 84 ? -15.852 4.727 -4.934 1 93.62 84 LYS A C 1
ATOM 617 O O . LYS A 1 84 ? -15.938 5.113 -3.768 1 93.62 84 LYS A O 1
ATOM 622 N N . ASP A 1 85 ? -15.297 3.59 -5.277 1 93.19 85 ASP A N 1
ATOM 623 C CA . ASP A 1 85 ? -14.664 2.738 -4.273 1 93.19 85 ASP A CA 1
ATOM 624 C C . ASP A 1 85 ? -13.445 3.426 -3.66 1 93.19 85 ASP A C 1
ATOM 626 O O . ASP A 1 85 ? -13.18 3.279 -2.465 1 93.19 85 ASP A O 1
ATOM 630 N N . CYS A 1 86 ? -12.797 4.195 -4.508 1 95.69 86 CYS A N 1
ATOM 631 C CA . CYS A 1 86 ? -11.656 4.965 -4.02 1 95.69 86 CYS A CA 1
ATOM 632 C C . CYS A 1 86 ? -12.094 5.984 -2.977 1 95.69 86 CYS A C 1
ATOM 634 O O . CYS A 1 86 ? -11.516 6.059 -1.892 1 95.69 86 CYS A O 1
ATOM 636 N N . LEU A 1 87 ? -13.109 6.688 -3.307 1 96.69 87 LEU A N 1
ATOM 637 C CA . LEU A 1 87 ? -13.633 7.684 -2.379 1 96.69 87 LEU A CA 1
ATOM 638 C C . LEU A 1 87 ? -14.023 7.043 -1.052 1 96.69 87 LEU A C 1
ATOM 640 O O . LEU A 1 87 ? -13.648 7.539 0.014 1 96.69 87 LEU A O 1
ATOM 644 N N . SER A 1 88 ? -14.695 5.945 -1.131 1 96 88 SER A N 1
ATOM 645 C CA . SER A 1 88 ? -15.133 5.25 0.074 1 96 88 SER A CA 1
ATOM 646 C C . SER A 1 88 ? -13.945 4.789 0.911 1 96 88 SER A C 1
ATOM 648 O O . SER A 1 88 ? -13.945 4.93 2.137 1 96 88 SER A O 1
ATOM 650 N N . CYS A 1 89 ? -12.984 4.285 0.271 1 96.62 89 CYS A N 1
ATOM 651 C CA . CYS A 1 89 ? -11.812 3.773 0.963 1 96.62 89 CYS A CA 1
ATOM 652 C C . CYS A 1 89 ? -11.047 4.898 1.649 1 96.62 89 CYS A C 1
ATOM 654 O O . CYS A 1 89 ? -10.719 4.801 2.834 1 96.62 89 CYS A O 1
ATOM 656 N N . ILE A 1 90 ? -10.797 6 0.896 1 98.25 90 ILE A N 1
ATOM 657 C CA . ILE A 1 90 ? -10 7.086 1.45 1 98.25 90 ILE A CA 1
ATOM 658 C C . ILE A 1 90 ? -10.766 7.781 2.57 1 98.25 90 ILE A C 1
ATOM 660 O O . ILE A 1 90 ? -10.18 8.219 3.562 1 98.25 90 ILE A O 1
ATOM 664 N N . ARG A 1 91 ? -12.023 7.855 2.43 1 97.94 91 ARG A N 1
ATOM 665 C CA . ARG A 1 91 ? -12.836 8.438 3.492 1 97.94 91 ARG A CA 1
ATOM 666 C C . ARG A 1 91 ? -12.727 7.625 4.777 1 97.94 91 ARG A C 1
ATOM 668 O O . ARG A 1 91 ? -12.547 8.188 5.859 1 97.94 91 ARG A O 1
ATOM 675 N N . ASP A 1 92 ? -12.867 6.328 4.637 1 98.31 92 ASP A N 1
ATOM 676 C CA . ASP A 1 92 ? -12.719 5.477 5.816 1 98.31 92 ASP A CA 1
ATOM 677 C C . ASP A 1 92 ? -11.305 5.559 6.379 1 98.31 92 ASP A C 1
ATOM 679 O O . ASP A 1 92 ? -11.117 5.602 7.594 1 98.31 92 ASP A O 1
ATOM 683 N N . ALA A 1 93 ? -10.297 5.57 5.512 1 98.44 93 ALA A N 1
ATOM 684 C CA . ALA A 1 93 ? -8.898 5.664 5.93 1 98.44 93 ALA A CA 1
ATOM 685 C C . ALA A 1 93 ? -8.656 6.938 6.734 1 98.44 93 ALA A C 1
ATOM 687 O O . ALA A 1 93 ? -7.957 6.91 7.754 1 98.44 93 ALA A O 1
ATOM 688 N N . ALA A 1 94 ? -9.211 8.023 6.289 1 98.62 94 ALA A N 1
ATOM 689 C CA . ALA A 1 94 ? -9.031 9.305 6.98 1 98.62 94 ALA A CA 1
ATOM 690 C C . ALA A 1 94 ? -9.633 9.25 8.383 1 98.62 94 ALA A C 1
ATOM 692 O O . ALA A 1 94 ? -9.055 9.797 9.328 1 98.62 94 ALA A O 1
ATOM 693 N N . LYS A 1 95 ? -10.688 8.586 8.484 1 98.38 95 LYS A N 1
ATOM 694 C CA . LYS A 1 95 ? -11.32 8.43 9.789 1 98.38 95 LYS A CA 1
ATOM 695 C C . LYS A 1 95 ? -10.508 7.488 10.68 1 98.38 95 LYS A C 1
ATOM 697 O O . LYS A 1 95 ? -10.195 7.82 11.828 1 98.38 95 LYS A O 1
ATOM 702 N N . GLN A 1 96 ? -10.156 6.348 10.195 1 98.56 96 GLN A N 1
ATOM 703 C CA . GLN A 1 96 ? -9.516 5.289 10.969 1 98.56 96 GLN A CA 1
ATOM 704 C C . GLN A 1 96 ? -8.109 5.699 11.398 1 98.56 96 GLN A C 1
ATOM 706 O O . GLN A 1 96 ? -7.668 5.367 12.5 1 98.56 96 GLN A O 1
ATOM 711 N N . ILE A 1 97 ? -7.438 6.449 10.562 1 98.69 97 ILE A N 1
ATOM 712 C CA . ILE A 1 97 ? -6.055 6.777 10.898 1 98.69 97 ILE A CA 1
ATOM 713 C C . ILE A 1 97 ? -6.023 7.73 12.086 1 98.69 97 ILE A C 1
ATOM 715 O O . ILE A 1 97 ? -5.121 7.656 12.93 1 98.69 97 ILE A O 1
ATOM 719 N N . ARG A 1 98 ? -7.016 8.602 12.211 1 98.62 98 ARG A N 1
ATOM 720 C CA . ARG A 1 98 ? -7.059 9.516 13.352 1 98.62 98 ARG A CA 1
ATOM 721 C C . ARG A 1 98 ? -7.535 8.797 14.609 1 98.62 98 ARG A C 1
ATOM 723 O O . ARG A 1 98 ? -7.148 9.164 15.727 1 98.62 98 ARG A O 1
ATOM 730 N N . GLN A 1 99 ? -8.336 7.766 14.391 1 98.25 99 GLN A N 1
ATOM 731 C CA . GLN A 1 99 ? -8.781 6.969 15.531 1 98.25 99 GLN A CA 1
ATOM 732 C C . GLN A 1 99 ? -7.656 6.086 16.062 1 98.25 99 GLN A C 1
ATOM 734 O O . GLN A 1 99 ? -7.504 5.93 17.281 1 98.25 99 GLN A O 1
ATOM 739 N N . ARG A 1 100 ? -6.836 5.621 15.203 1 98.25 100 ARG A N 1
ATOM 740 C CA . ARG A 1 100 ? -5.793 4.668 15.57 1 98.25 100 ARG A CA 1
ATOM 741 C C . ARG A 1 100 ? -4.512 5.387 15.984 1 98.25 100 ARG A C 1
ATOM 743 O O . ARG A 1 100 ? -3.744 4.883 16.797 1 98.25 100 ARG A O 1
ATOM 750 N N . CYS A 1 101 ? -4.316 6.512 15.414 1 98.62 101 CYS A N 1
ATOM 751 C CA . CYS A 1 101 ? -3.141 7.332 15.68 1 98.62 101 CYS A CA 1
ATOM 752 C C . CYS A 1 101 ? -3.541 8.742 16.078 1 98.62 101 CYS A C 1
ATOM 754 O O . CYS A 1 101 ? -3.186 9.711 15.406 1 98.62 101 CYS A O 1
ATOM 756 N N . PRO A 1 102 ? -4.121 8.922 17.266 1 98 102 PRO A N 1
ATOM 757 C CA . PRO A 1 102 ? -4.723 10.211 17.609 1 98 102 PRO A CA 1
ATOM 758 C C . PRO A 1 102 ? -3.684 11.273 17.938 1 98 102 PRO A C 1
ATOM 760 O O . PRO A 1 102 ? -3.959 12.469 17.812 1 98 102 PRO A O 1
ATOM 763 N N . ASN A 1 103 ? -2.441 10.797 18.297 1 98.25 103 ASN A N 1
ATOM 764 C CA . ASN A 1 103 ? -1.494 11.781 18.797 1 98.25 103 ASN A CA 1
ATOM 765 C C . ASN A 1 103 ? -0.187 11.766 18.016 1 98.25 103 ASN A C 1
ATOM 767 O O . ASN A 1 103 ? 0.859 12.156 18.531 1 98.25 103 ASN A O 1
ATOM 771 N N . GLN A 1 104 ? -0.234 11.242 16.828 1 98.69 104 GLN A N 1
ATOM 772 C CA . GLN A 1 104 ? 0.996 11.172 16.047 1 98.69 104 GLN A CA 1
ATOM 773 C C . GLN A 1 104 ? 0.935 12.109 14.844 1 98.69 104 GLN A C 1
ATOM 775 O O . GLN A 1 104 ? -0.102 12.219 14.188 1 98.69 104 GLN A O 1
ATOM 780 N N . ALA A 1 105 ? 2.041 12.742 14.555 1 98.81 105 ALA A N 1
ATOM 781 C CA . ALA A 1 105 ? 2.137 13.641 13.406 1 98.81 105 ALA A CA 1
ATOM 782 C C . ALA A 1 105 ? 2.684 12.914 12.18 1 98.81 105 ALA A C 1
ATOM 784 O O . ALA A 1 105 ? 2.92 13.539 11.141 1 98.81 105 ALA A O 1
ATOM 785 N N . ASP A 1 106 ? 2.975 11.664 12.297 1 98.62 106 ASP A N 1
ATOM 786 C CA . ASP A 1 106 ? 3.324 10.758 11.211 1 98.62 106 ASP A CA 1
ATOM 787 C C . ASP A 1 106 ? 2.613 9.414 11.375 1 98.62 106 ASP A C 1
ATOM 789 O O . ASP A 1 106 ? 2.895 8.664 12.312 1 98.62 106 ASP A O 1
ATOM 793 N N . ALA A 1 107 ? 1.749 9.164 10.469 1 98.69 107 ALA A N 1
ATOM 794 C CA . ALA A 1 107 ? 0.968 7.926 10.508 1 98.69 107 ALA A CA 1
ATOM 795 C C . ALA A 1 107 ? 0.651 7.438 9.094 1 98.69 107 ALA A C 1
ATOM 797 O O . ALA A 1 107 ? 0.615 8.227 8.148 1 98.69 107 ALA A O 1
ATOM 798 N N . ARG A 1 108 ? 0.52 6.129 8.977 1 97.5 108 ARG A N 1
ATOM 799 C CA . ARG A 1 108 ? 0.154 5.449 7.742 1 97.5 108 ARG A CA 1
ATOM 800 C C . ARG A 1 108 ? -0.947 4.422 7.984 1 97.5 108 ARG A C 1
ATOM 802 O O . ARG A 1 108 ? -1.001 3.801 9.047 1 97.5 108 ARG A O 1
ATOM 809 N N . ILE A 1 109 ? -1.683 4.227 6.934 1 97.56 109 ILE A N 1
ATOM 810 C CA . ILE A 1 109 ? -2.697 3.18 6.992 1 97.56 109 ILE A CA 1
ATOM 811 C C . ILE A 1 109 ? -2.887 2.562 5.609 1 97.56 109 ILE A C 1
ATOM 813 O O . ILE A 1 109 ? -2.922 3.277 4.605 1 97.56 109 ILE A O 1
ATOM 817 N N 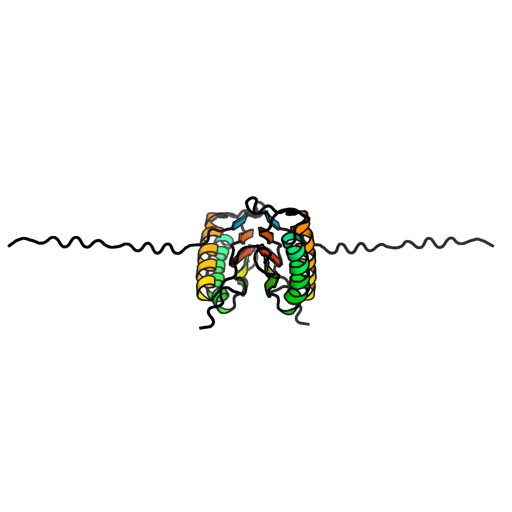. TRP A 1 110 ? -2.928 1.211 5.621 1 95.38 110 TRP A N 1
ATOM 818 C CA . TRP A 1 110 ? -3.072 0.454 4.383 1 95.38 110 TRP A CA 1
ATOM 819 C C . TRP A 1 110 ? -4.367 -0.35 4.387 1 95.38 110 TRP A C 1
ATOM 821 O O . TRP A 1 110 ? -4.727 -0.959 5.395 1 95.38 110 TRP A O 1
ATOM 831 N N . TYR A 1 111 ? -4.977 -0.264 3.244 1 94.19 111 TYR A N 1
ATOM 832 C CA . TYR A 1 111 ? -6.074 -1.151 2.869 1 94.19 111 TYR A CA 1
ATOM 833 C C . TYR A 1 111 ? -5.691 -2.014 1.672 1 94.19 111 TYR A C 1
ATOM 835 O O . TYR A 1 111 ? -4.609 -1.855 1.104 1 94.19 111 TYR A O 1
ATOM 843 N N . ASP A 1 112 ? -6.637 -2.939 1.415 1 89.69 112 ASP A N 1
ATOM 844 C CA . ASP A 1 112 ? -6.41 -3.693 0.186 1 89.69 112 ASP A CA 1
ATOM 845 C C . ASP A 1 112 ? -6.438 -2.777 -1.034 1 89.69 112 ASP A C 1
ATOM 847 O O . ASP A 1 112 ? -5.703 -2.998 -1.999 1 89.69 112 ASP A O 1
ATOM 851 N N . TYR A 1 113 ? -7.207 -1.596 -0.871 1 91.88 113 TYR A N 1
ATOM 852 C CA . TYR A 1 113 ? -7.496 -0.843 -2.086 1 91.88 113 TYR A CA 1
ATOM 853 C C . TYR A 1 113 ? -6.926 0.568 -2.002 1 91.88 113 TYR A C 1
ATOM 855 O O . TYR A 1 113 ? -6.953 1.314 -2.982 1 91.88 113 TYR A O 1
ATOM 863 N N . CYS A 1 114 ? -6.531 0.977 -0.87 1 95.69 114 CYS A N 1
ATOM 864 C CA . CYS A 1 114 ? -6.039 2.348 -0.782 1 95.69 114 CYS A CA 1
ATOM 865 C C . CYS A 1 114 ? -5.004 2.484 0.327 1 95.69 114 CYS A C 1
ATOM 867 O O . CYS A 1 114 ? -4.84 1.578 1.146 1 95.69 114 CYS A O 1
ATOM 869 N N . PHE A 1 115 ? -4.273 3.5 0.229 1 96.19 115 PHE A N 1
ATOM 870 C CA . PHE A 1 115 ? -3.203 3.861 1.152 1 96.19 115 PHE A CA 1
ATOM 871 C C . PHE A 1 115 ? -3.271 5.34 1.507 1 96.19 115 PHE A C 1
ATOM 873 O O . PHE A 1 115 ? -3.598 6.176 0.659 1 96.19 115 PHE A O 1
ATOM 880 N N . LEU A 1 116 ? -3.016 5.68 2.779 1 98.12 116 LEU A N 1
ATOM 881 C CA . LEU A 1 116 ? -3.006 7.066 3.236 1 98.12 116 LEU A CA 1
ATOM 882 C C . LEU A 1 116 ? -1.884 7.297 4.242 1 98.12 116 LEU A C 1
ATOM 884 O O . LEU A 1 116 ? -1.662 6.473 5.133 1 98.12 116 LEU A O 1
ATOM 888 N N . ARG A 1 117 ? -1.129 8.383 3.996 1 98.38 117 ARG A N 1
ATOM 889 C CA . ARG A 1 117 ? -0.103 8.805 4.945 1 98.38 117 ARG A CA 1
ATOM 890 C C . ARG A 1 117 ? -0.106 10.312 5.117 1 98.38 117 ARG A C 1
ATOM 892 O O . ARG A 1 117 ? -0.267 11.055 4.148 1 98.38 117 ARG A O 1
ATOM 899 N N . TYR A 1 118 ? 0.063 10.758 6.391 1 98.75 118 TYR A N 1
ATOM 900 C CA . TYR A 1 118 ? 0.445 12.148 6.648 1 98.75 118 TYR A CA 1
ATOM 901 C C . TYR A 1 118 ? 1.724 12.211 7.477 1 98.75 118 TYR A C 1
ATOM 903 O O . TYR A 1 118 ? 2.078 11.25 8.164 1 98.75 118 TYR A O 1
ATOM 911 N N . ASN A 1 119 ? 2.404 13.312 7.348 1 98.69 119 ASN A N 1
ATOM 912 C CA . ASN A 1 119 ? 3.664 13.5 8.055 1 98.69 119 ASN A CA 1
ATOM 913 C C . ASN A 1 119 ? 4.012 14.977 8.195 1 98.69 119 ASN A C 1
ATOM 915 O O . ASN A 1 119 ? 3.805 15.758 7.27 1 98.69 119 ASN A O 1
ATOM 919 N N . LYS A 1 120 ? 4.504 15.273 9.375 1 98.5 120 LYS A N 1
ATOM 920 C CA . LYS A 1 120 ? 4.969 16.641 9.562 1 98.5 120 LYS A CA 1
ATOM 921 C C . LYS A 1 120 ? 6.25 16.906 8.773 1 98.5 120 LYS A C 1
ATOM 923 O O . LYS A 1 120 ? 6.602 18.062 8.516 1 98.5 120 LYS A O 1
ATOM 928 N N . ASP A 1 121 ? 6.996 15.867 8.445 1 97.25 121 ASP A N 1
ATOM 929 C CA . ASP A 1 121 ? 8.188 15.969 7.609 1 97.25 121 ASP A CA 1
ATOM 930 C C . ASP A 1 121 ? 7.875 15.625 6.156 1 97.25 121 ASP A C 1
ATOM 932 O O . ASP A 1 121 ? 7.02 14.781 5.883 1 97.25 121 ASP A O 1
ATOM 936 N N . TYR A 1 122 ? 8.648 16.266 5.281 1 95.81 122 TYR A N 1
ATOM 937 C CA . TYR A 1 122 ? 8.5 15.992 3.855 1 95.81 122 TYR A CA 1
ATOM 938 C C . TYR A 1 122 ? 8.883 14.547 3.537 1 95.81 122 TYR A C 1
ATOM 940 O O . TYR A 1 122 ? 9.922 14.062 3.986 1 95.81 122 TYR A O 1
ATOM 948 N N . PHE A 1 123 ? 8.078 13.828 2.73 1 94.19 123 PHE A N 1
ATOM 949 C CA . PHE A 1 123 ? 8.391 12.43 2.457 1 94.19 123 PHE A CA 1
AT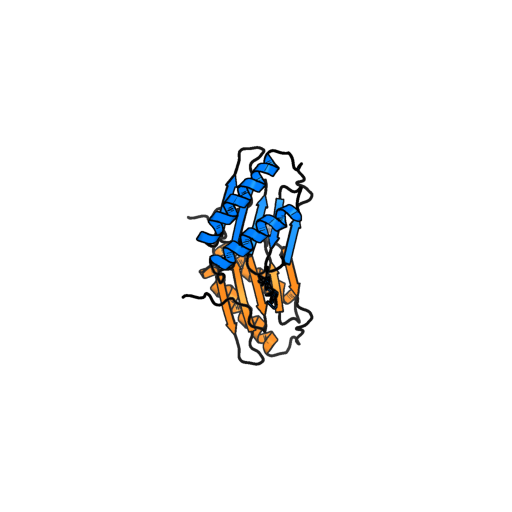OM 950 C C . PHE A 1 123 ? 8.078 12.078 1.009 1 94.19 123 PHE A C 1
ATOM 952 O O . PHE A 1 123 ? 8.281 10.938 0.583 1 94.19 123 PHE A O 1
ATOM 959 N N . VAL A 1 124 ? 7.531 13.039 0.216 1 90.69 124 VAL A N 1
ATOM 960 C CA . VAL A 1 124 ? 7.156 12.734 -1.16 1 90.69 124 VAL A CA 1
ATOM 961 C C . VAL A 1 124 ? 8.383 12.844 -2.068 1 90.69 124 VAL A C 1
ATOM 963 O O . VAL A 1 124 ? 9.273 13.656 -1.818 1 90.69 124 VAL A O 1
ATOM 966 N N . ARG A 1 125 ? 8.367 11.859 -3.021 1 78.38 125 ARG A N 1
ATOM 967 C CA . ARG A 1 125 ? 9.469 11.906 -3.975 1 78.38 125 ARG A CA 1
ATOM 968 C C . ARG A 1 125 ? 9.188 12.914 -5.086 1 78.38 125 ARG A C 1
ATOM 970 O O . ARG A 1 125 ? 8.031 13.141 -5.441 1 78.38 125 ARG A O 1
ATOM 977 N N . GLU A 1 126 ? 10.164 13.883 -5.301 1 62 126 GLU A N 1
ATOM 978 C CA . GLU A 1 126 ? 10.016 14.789 -6.434 1 62 126 GLU A CA 1
ATOM 979 C C . GLU A 1 126 ? 10.031 14.023 -7.754 1 62 126 GLU A C 1
ATOM 981 O O . GLU A 1 126 ? 10.812 13.086 -7.93 1 62 126 GLU A O 1
ATOM 986 N N . VAL A 1 127 ? 8.727 14.008 -8.383 1 47.59 127 VAL A N 1
ATOM 987 C CA . VAL A 1 127 ? 8.773 13.469 -9.734 1 47.59 127 VAL A CA 1
ATOM 988 C C . VAL A 1 127 ? 9.852 14.188 -10.547 1 47.59 127 VAL A C 1
ATOM 990 O O . VAL A 1 127 ? 9.828 15.414 -10.664 1 47.59 127 VAL A O 1
ATOM 993 N N . ASN A 1 128 ? 11.023 13.711 -10.562 1 37.31 128 ASN A N 1
ATOM 994 C CA . ASN A 1 128 ? 11.945 14.391 -11.461 1 37.31 128 ASN A CA 1
ATOM 995 C C . ASN A 1 128 ? 11.391 14.469 -12.883 1 37.31 128 ASN A C 1
ATOM 997 O O . ASN A 1 128 ? 11.18 13.438 -13.531 1 37.31 128 ASN A O 1
ATOM 1001 N N . THR A 1 129 ? 10.43 15.328 -13.117 1 32.41 129 THR A N 1
ATOM 1002 C CA . THR A 1 129 ? 10.148 15.648 -14.516 1 32.41 129 THR A CA 1
ATOM 1003 C C . THR A 1 129 ? 11.391 16.203 -15.203 1 32.41 129 THR A C 1
ATOM 1005 O O . THR A 1 129 ? 11.82 17.328 -14.914 1 32.41 129 THR A O 1
ATOM 1008 N N . SER A 1 130 ? 12.414 15.406 -15.266 1 29.03 130 SER A N 1
ATOM 1009 C CA . SER A 1 130 ? 13.266 16 -16.297 1 29.03 130 SER A CA 1
ATOM 1010 C C . SER A 1 130 ? 12.602 15.945 -17.656 1 29.03 130 SER A C 1
ATOM 1012 O O . SER A 1 130 ? 11.836 15.023 -17.953 1 29.03 130 SER A O 1
ATOM 1014 N N . MET B 1 1 ? 65.125 -2.574 -10.219 1 33.81 1 MET B N 1
ATOM 1015 C CA . MET B 1 1 ? 63.781 -2.561 -10.758 1 33.81 1 MET B CA 1
ATOM 1016 C C . MET B 1 1 ? 62.75 -2.723 -9.641 1 33.81 1 MET B C 1
ATOM 1018 O O . MET B 1 1 ? 62.688 -3.762 -8.984 1 33.81 1 MET B O 1
ATOM 1022 N N . ASN B 1 2 ? 62.406 -1.577 -8.82 1 46 2 ASN B N 1
ATOM 1023 C CA . ASN B 1 2 ? 61.438 -1.343 -7.777 1 46 2 ASN B CA 1
ATOM 1024 C C . ASN B 1 2 ? 60.031 -1.641 -8.266 1 46 2 ASN B C 1
ATOM 1026 O O . ASN B 1 2 ? 59.531 -1.026 -9.219 1 46 2 ASN B O 1
ATOM 1030 N N . LEU B 1 3 ? 59.438 -2.91 -8.172 1 46.12 3 LEU B N 1
ATOM 1031 C CA . LEU B 1 3 ? 58.062 -3.357 -8.383 1 46.12 3 LEU B CA 1
ATOM 1032 C C . LEU B 1 3 ? 57.094 -2.523 -7.555 1 46.12 3 LEU B C 1
ATOM 1034 O O . LEU B 1 3 ? 57.094 -2.592 -6.324 1 46.12 3 LEU B O 1
ATOM 1038 N N . LEU B 1 4 ? 56.812 -1.247 -7.918 1 48.34 4 LEU B N 1
ATOM 1039 C CA . LEU B 1 4 ? 55.75 -0.407 -7.422 1 48.34 4 LEU B CA 1
ATOM 1040 C C . LEU B 1 4 ? 54.406 -1.151 -7.469 1 48.34 4 LEU B C 1
ATOM 1042 O O . LEU B 1 4 ? 53.938 -1.518 -8.547 1 48.34 4 LEU B O 1
ATOM 1046 N N . ASN B 1 5 ? 54.094 -2.029 -6.496 1 47.03 5 ASN B N 1
ATOM 1047 C CA . ASN B 1 5 ? 52.781 -2.633 -6.316 1 47.03 5 ASN B CA 1
ATOM 1048 C C . ASN B 1 5 ? 51.656 -1.582 -6.324 1 47.03 5 ASN B C 1
ATOM 1050 O O . ASN B 1 5 ? 51.625 -0.711 -5.453 1 47.03 5 ASN B O 1
ATOM 1054 N N . MET B 1 6 ? 51.156 -1.195 -7.461 1 47.91 6 MET B N 1
ATOM 1055 C CA . MET B 1 6 ? 49.906 -0.453 -7.57 1 47.91 6 MET B CA 1
ATOM 1056 C C . MET B 1 6 ? 48.781 -1.143 -6.785 1 47.91 6 MET B C 1
ATOM 1058 O O . MET B 1 6 ? 48.344 -2.236 -7.152 1 47.91 6 MET B O 1
ATOM 1062 N N . LEU B 1 7 ? 48.656 -0.921 -5.488 1 47.97 7 LEU B N 1
ATOM 1063 C CA . LEU B 1 7 ? 47.469 -1.259 -4.707 1 47.97 7 LEU B CA 1
ATOM 1064 C C . LEU B 1 7 ? 46.219 -0.68 -5.352 1 47.97 7 LEU B C 1
ATOM 1066 O O . LEU B 1 7 ? 46.031 0.539 -5.383 1 47.97 7 LEU B O 1
ATOM 1070 N N . LEU B 1 8 ? 45.656 -1.345 -6.402 1 47.88 8 LEU B N 1
ATOM 1071 C CA . LEU B 1 8 ? 44.312 -1.021 -6.91 1 47.88 8 LEU B CA 1
ATOM 1072 C C . LEU B 1 8 ? 43.281 -1.133 -5.805 1 47.88 8 LEU B C 1
ATOM 1074 O O . LEU B 1 8 ? 42.969 -2.236 -5.352 1 47.88 8 LEU B O 1
ATOM 1078 N N . ILE B 1 9 ? 43.125 -0.105 -4.945 1 46.12 9 ILE B N 1
ATOM 1079 C CA . ILE B 1 9 ? 42 -0.01 -4.039 1 46.12 9 ILE B CA 1
ATOM 1080 C C . ILE B 1 9 ? 40.688 -0.017 -4.84 1 46.12 9 ILE B C 1
ATOM 1082 O O . ILE B 1 9 ? 40.406 0.915 -5.602 1 46.12 9 ILE B O 1
ATOM 1086 N N . SER B 1 10 ? 40.188 -1.183 -5.277 1 43.81 10 SER B N 1
ATOM 1087 C CA . SER B 1 10 ? 38.812 -1.301 -5.797 1 43.81 10 SER B CA 1
ATOM 1088 C C . SER B 1 10 ? 37.812 -0.702 -4.832 1 43.81 10 SER B C 1
ATOM 1090 O O . SER B 1 10 ? 37.594 -1.223 -3.732 1 43.81 10 SER B O 1
ATOM 1092 N N . LEU B 1 11 ? 37.656 0.583 -4.812 1 42.53 11 LEU B N 1
ATOM 1093 C CA . LEU B 1 11 ? 36.5 1.201 -4.145 1 42.53 11 LEU B CA 1
ATOM 1094 C C . LEU B 1 11 ? 35.219 0.521 -4.551 1 42.53 11 LEU B C 1
ATOM 1096 O O . LEU B 1 11 ? 34.719 0.731 -5.66 1 42.53 11 LEU B O 1
ATOM 1100 N N . PHE B 1 12 ? 35 -0.716 -4.066 1 38.34 12 PHE B N 1
ATOM 1101 C CA . PHE B 1 12 ? 33.625 -1.252 -4.129 1 38.34 12 PHE B CA 1
ATOM 1102 C C . PHE B 1 12 ? 32.625 -0.227 -3.629 1 38.34 12 PHE B C 1
ATOM 1104 O O . PHE B 1 12 ? 32.531 0.024 -2.426 1 38.34 12 PHE B O 1
ATOM 1111 N N . LEU B 1 13 ? 32.406 0.837 -4.391 1 37.34 13 LEU B N 1
ATOM 1112 C CA . LEU B 1 13 ? 31.203 1.608 -4.129 1 37.34 13 LEU B CA 1
ATOM 1113 C C . LEU B 1 13 ? 30 0.688 -3.926 1 37.34 13 LEU B C 1
ATOM 1115 O O . LEU B 1 13 ? 29.484 0.118 -4.887 1 37.34 13 LEU B O 1
ATOM 1119 N N . SER B 1 14 ? 30.016 -0.03 -2.879 1 38.38 14 SER B N 1
ATOM 1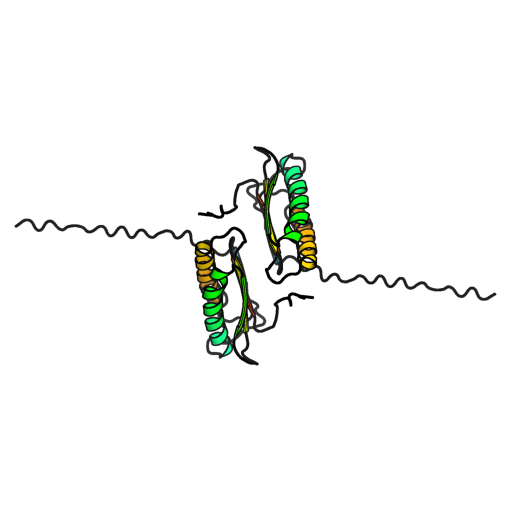120 C CA . SER B 1 14 ? 28.719 -0.596 -2.529 1 38.38 14 SER B CA 1
ATOM 1121 C C . SER B 1 14 ? 27.625 0.455 -2.617 1 38.38 14 SER B C 1
ATOM 1123 O O . SER B 1 14 ? 27.516 1.324 -1.749 1 38.38 14 SER B O 1
ATOM 1125 N N . GLY B 1 15 ? 27.438 0.923 -3.824 1 38.78 15 GLY B N 1
ATOM 1126 C CA . GLY B 1 15 ? 26.234 1.725 -3.844 1 38.78 15 GLY B CA 1
ATOM 1127 C C . GLY B 1 15 ? 25.188 1.256 -2.842 1 38.78 15 GLY B C 1
ATOM 1128 O O . GLY B 1 15 ? 24.75 0.103 -2.883 1 38.78 15 GLY B O 1
ATOM 1129 N N . CYS B 1 16 ? 25.25 1.656 -1.648 1 37.03 16 CYS B N 1
ATOM 1130 C CA . CYS B 1 16 ? 24.094 1.525 -0.769 1 37.03 16 CYS B CA 1
ATOM 1131 C C . CYS B 1 16 ? 22.797 1.75 -1.536 1 37.03 16 CYS B C 1
ATOM 1133 O O . CYS B 1 16 ? 22.469 2.881 -1.904 1 37.03 16 CYS B O 1
ATOM 1135 N N . SER B 1 17 ? 22.625 1.076 -2.695 1 41.44 17 SER B N 1
ATOM 1136 C CA . SER B 1 17 ? 21.25 1.253 -3.15 1 41.44 17 SER B CA 1
ATOM 1137 C C . SER B 1 17 ? 20.281 1.273 -1.977 1 41.44 17 SER B C 1
ATOM 1139 O O . SER B 1 17 ? 20.172 0.296 -1.232 1 41.44 17 SER B O 1
ATOM 1141 N N . CYS B 1 18 ? 20.219 2.295 -1.265 1 43.47 18 CYS B N 1
ATOM 1142 C CA . CYS B 1 18 ? 19.156 2.52 -0.293 1 43.47 18 CYS B CA 1
ATOM 1143 C C . CYS B 1 18 ? 17.938 1.642 -0.593 1 43.47 18 CYS B C 1
ATOM 1145 O O . CYS B 1 18 ? 17.094 1.996 -1.421 1 43.47 18 CYS B O 1
ATOM 1147 N N . ARG B 1 19 ? 18.25 0.32 -0.806 1 53.69 19 ARG B N 1
ATOM 1148 C CA . ARG B 1 19 ? 17.203 -0.676 -0.964 1 53.69 19 ARG B CA 1
ATOM 1149 C C . ARG B 1 19 ? 16.156 -0.541 0.134 1 53.69 19 ARG B C 1
ATOM 1151 O O . ARG B 1 19 ? 16.469 -0.678 1.318 1 53.69 19 ARG B O 1
ATOM 1158 N N . ALA B 1 20 ? 15.078 0.161 -0.09 1 68.81 20 ALA B N 1
ATOM 1159 C CA . ALA B 1 20 ? 14.062 0.31 0.95 1 68.81 20 ALA B CA 1
ATOM 1160 C C . ALA B 1 20 ? 13.547 -1.051 1.41 1 68.81 20 ALA B C 1
ATOM 1162 O O . ALA B 1 20 ? 13.297 -1.937 0.59 1 68.81 20 ALA B O 1
ATOM 1163 N N . ASP B 1 21 ? 13.781 -1.39 2.729 1 89.94 21 ASP B N 1
ATOM 1164 C CA . ASP B 1 21 ? 13.195 -2.572 3.355 1 89.94 21 ASP B CA 1
ATOM 1165 C C . ASP B 1 21 ? 11.672 -2.551 3.266 1 89.94 21 ASP B C 1
ATOM 1167 O O . ASP B 1 21 ? 11.062 -1.481 3.277 1 89.94 21 ASP B O 1
ATOM 1171 N N . PRO B 1 22 ? 11.195 -3.768 2.986 1 95.12 22 PRO B N 1
ATOM 1172 C CA . PRO B 1 22 ? 9.734 -3.785 3.045 1 95.12 22 PRO B CA 1
ATOM 1173 C C . PRO B 1 22 ? 9.195 -3.326 4.395 1 95.12 22 PRO B C 1
ATOM 1175 O O . PRO B 1 22 ? 9.852 -3.506 5.422 1 95.12 22 PRO B O 1
ATOM 1178 N N . LEU B 1 23 ? 8.094 -2.791 4.395 1 92.44 23 LEU B N 1
ATOM 1179 C CA . LEU B 1 23 ? 7.426 -2.34 5.609 1 92.44 23 LEU B CA 1
ATOM 1180 C C . LEU B 1 23 ? 6.656 -3.482 6.266 1 92.44 23 LEU B C 1
ATOM 1182 O O . LEU B 1 23 ? 6.68 -3.631 7.488 1 92.44 23 LEU B O 1
ATOM 1186 N N . TRP B 1 24 ? 6.031 -4.207 5.453 1 91.38 24 TRP B N 1
ATOM 1187 C CA . TRP B 1 24 ? 5.195 -5.297 5.949 1 91.38 24 TRP B CA 1
ATOM 1188 C C . TRP B 1 24 ? 4.965 -6.34 4.863 1 91.38 24 TRP B C 1
ATOM 1190 O O . TRP B 1 24 ? 5.066 -6.039 3.67 1 91.38 24 TRP B O 1
ATOM 1200 N N . ASN B 1 25 ? 4.789 -7.547 5.25 1 95.44 25 ASN B N 1
ATOM 1201 C CA . ASN B 1 25 ? 4.348 -8.602 4.348 1 95.44 25 ASN B CA 1
ATOM 1202 C C . ASN B 1 25 ? 3.307 -9.508 5.004 1 95.44 25 ASN B C 1
ATOM 1204 O O . ASN B 1 25 ? 3.158 -9.5 6.227 1 95.44 25 ASN B O 1
ATOM 1208 N N . SER B 1 26 ? 2.537 -10.156 4.211 1 96.31 26 SER B N 1
ATOM 1209 C CA . SER B 1 26 ? 1.552 -11.133 4.656 1 96.31 26 SER B CA 1
ATOM 1210 C C . SER B 1 26 ? 1.623 -12.406 3.826 1 96.31 26 SER B C 1
ATOM 1212 O O . SER B 1 26 ? 1.601 -12.359 2.596 1 96.31 26 SER B O 1
ATOM 1214 N N . CYS B 1 27 ? 1.77 -13.484 4.535 1 98.25 27 CYS B N 1
ATOM 1215 C CA . CYS B 1 27 ? 1.735 -14.82 3.943 1 98.25 27 CYS B CA 1
ATOM 1216 C C . CYS B 1 27 ? 0.468 -15.562 4.348 1 98.25 27 CYS B C 1
ATOM 1218 O O . CYS B 1 27 ? 0.295 -15.914 5.516 1 98.25 27 CYS B O 1
ATOM 1220 N N . ASN B 1 28 ? -0.353 -15.875 3.385 1 97.94 28 ASN B N 1
ATOM 1221 C CA . ASN B 1 28 ? -1.58 -16.578 3.736 1 97.94 28 ASN B CA 1
ATOM 1222 C C . ASN B 1 28 ? -1.313 -18.047 4.023 1 97.94 28 ASN B C 1
ATOM 1224 O O . ASN B 1 28 ? -1.201 -18.859 3.102 1 97.94 28 ASN B O 1
ATOM 1228 N N . GLY B 1 29 ? -1.366 -18.422 5.289 1 97.69 29 GLY B N 1
ATOM 1229 C CA . GLY B 1 29 ? -1.026 -19.766 5.738 1 97.69 29 GLY B CA 1
ATOM 1230 C C . GLY B 1 29 ? -2.057 -20.797 5.344 1 97.69 29 GLY B C 1
ATOM 1231 O O . GLY B 1 29 ? -1.826 -22 5.504 1 97.69 29 GLY B O 1
ATOM 1232 N N . ASN B 1 30 ? -3.125 -20.359 4.84 1 97.69 30 ASN B N 1
ATOM 1233 C CA . ASN B 1 30 ? -4.168 -21.281 4.41 1 97.69 30 ASN B CA 1
ATOM 1234 C C . ASN B 1 30 ? -3.98 -21.703 2.953 1 97.69 30 ASN B C 1
ATOM 1236 O O . ASN B 1 30 ? -4.812 -22.422 2.398 1 97.69 30 ASN B O 1
ATOM 1240 N N . THR B 1 31 ? -2.865 -21.266 2.287 1 98.31 31 THR B N 1
ATOM 1241 C CA . THR B 1 31 ? -2.664 -21.547 0.868 1 98.31 31 THR B CA 1
ATOM 1242 C C . THR B 1 31 ? -1.287 -22.156 0.623 1 98.31 31 THR B C 1
ATOM 1244 O O . THR B 1 31 ? -0.619 -21.812 -0.357 1 98.31 31 THR B O 1
ATOM 1247 N N . ASN B 1 32 ? -0.958 -22.984 1.502 1 98.25 32 ASN B N 1
ATOM 1248 C CA . ASN B 1 32 ? 0.365 -23.594 1.42 1 98.25 32 ASN B CA 1
ATOM 1249 C C . ASN B 1 32 ? 0.491 -24.5 0.198 1 98.25 32 ASN B C 1
ATOM 1251 O O . ASN B 1 32 ? -0.429 -25.266 -0.116 1 98.25 32 ASN B O 1
ATOM 1255 N N . ILE B 1 33 ? 1.65 -24.375 -0.482 1 98.25 33 ILE B N 1
ATOM 1256 C CA . ILE B 1 33 ? 1.979 -25.188 -1.651 1 98.25 33 ILE B CA 1
ATOM 1257 C C . ILE B 1 33 ? 3.398 -25.734 -1.519 1 98.25 33 ILE B C 1
ATOM 1259 O O . ILE B 1 33 ? 4.188 -25.234 -0.708 1 98.25 33 ILE B O 1
ATOM 1263 N N . SER B 1 34 ? 3.682 -26.781 -2.301 1 97.19 34 SER B N 1
ATOM 1264 C CA . SER B 1 34 ? 5.051 -27.281 -2.371 1 97.19 34 SER B CA 1
ATOM 1265 C C . SER B 1 34 ? 5.898 -26.438 -3.316 1 97.19 34 SER B C 1
ATOM 1267 O O . SER B 1 34 ? 5.41 -25.969 -4.344 1 97.19 34 SER B O 1
ATOM 1269 N N . SER B 1 35 ? 7.16 -26.297 -3.025 1 95.38 35 SER B N 1
ATOM 1270 C CA . SER B 1 35 ? 8.078 -25.516 -3.855 1 95.38 35 SER B CA 1
ATOM 1271 C C . SER B 1 35 ? 8.258 -26.156 -5.227 1 95.38 35 SER B C 1
ATOM 1273 O O . SER B 1 35 ? 8.609 -25.484 -6.191 1 95.38 35 SER B O 1
ATOM 1275 N N . SER B 1 36 ? 7.961 -27.438 -5.324 1 96.69 36 SER B N 1
ATOM 1276 C CA . SER B 1 36 ? 8.164 -28.156 -6.578 1 96.69 36 SER B CA 1
ATOM 1277 C C . SER B 1 36 ? 6.879 -28.203 -7.402 1 96.69 36 SER B C 1
ATOM 1279 O O . SER B 1 36 ? 6.855 -28.766 -8.492 1 96.69 36 SER B O 1
ATOM 1281 N N . SER B 1 37 ? 5.863 -27.625 -6.941 1 98.06 37 SER B N 1
ATOM 1282 C CA . SER B 1 37 ? 4.578 -27.672 -7.633 1 98.06 37 SER B CA 1
ATOM 1283 C C . SER B 1 37 ? 4.574 -26.781 -8.867 1 98.06 37 SER B C 1
ATOM 1285 O O . SER B 1 37 ? 5.371 -25.844 -8.961 1 98.06 37 SER B O 1
ATOM 1287 N N . ARG B 1 38 ? 3.607 -27.078 -9.773 1 98.38 38 ARG B N 1
ATOM 1288 C CA . ARG B 1 38 ? 3.445 -26.266 -10.969 1 98.38 38 ARG B CA 1
ATOM 1289 C C . ARG B 1 38 ? 3.025 -24.844 -10.617 1 98.38 38 ARG B C 1
ATOM 1291 O O . ARG B 1 38 ? 3.482 -23.891 -11.242 1 98.38 38 ARG B O 1
ATOM 1298 N N . ILE B 1 39 ? 2.201 -24.703 -9.641 1 98.56 39 ILE B N 1
ATOM 1299 C CA . ILE B 1 39 ? 1.723 -23.375 -9.266 1 98.56 39 ILE B CA 1
ATOM 1300 C C . ILE B 1 39 ? 2.879 -22.547 -8.711 1 98.56 39 ILE B C 1
ATOM 1302 O O . ILE B 1 39 ? 2.947 -21.344 -8.93 1 98.56 39 ILE B O 1
ATOM 1306 N N . SER B 1 40 ? 3.773 -23.203 -7.953 1 98.75 40 SER B N 1
ATOM 1307 C CA . SER B 1 40 ? 4.941 -22.469 -7.465 1 98.75 40 SER B CA 1
ATOM 1308 C C . SER B 1 40 ? 5.781 -21.938 -8.617 1 98.75 40 SER B C 1
ATOM 1310 O O . SER B 1 40 ? 6.223 -20.781 -8.594 1 98.75 40 SER B O 1
ATOM 1312 N N . ALA B 1 41 ? 5.938 -22.688 -9.602 1 98.69 41 ALA B N 1
ATOM 1313 C CA . ALA B 1 41 ? 6.672 -22.266 -10.789 1 98.69 41 ALA B CA 1
ATOM 1314 C C . ALA B 1 41 ? 5.945 -21.125 -11.5 1 98.69 41 ALA B C 1
ATOM 1316 O O . ALA B 1 41 ? 6.574 -20.203 -12.008 1 98.69 41 ALA B O 1
ATOM 1317 N N . ASN B 1 42 ? 4.633 -21.25 -11.547 1 98.81 42 ASN B N 1
ATOM 1318 C CA . ASN B 1 42 ? 3.842 -20.188 -12.172 1 98.81 42 ASN B CA 1
ATOM 1319 C C . ASN B 1 42 ? 3.977 -18.859 -11.414 1 98.81 42 ASN B C 1
ATOM 1321 O O . ASN B 1 42 ? 3.998 -17.797 -12.031 1 98.81 42 ASN B O 1
ATOM 1325 N N . ILE B 1 43 ? 4.09 -18.922 -10.07 1 98.88 43 ILE B N 1
ATOM 1326 C CA . ILE B 1 43 ? 4.277 -17.703 -9.273 1 98.88 43 ILE B CA 1
ATOM 1327 C C . ILE B 1 43 ? 5.602 -17.047 -9.648 1 98.88 43 ILE B C 1
ATOM 1329 O O . ILE B 1 43 ? 5.652 -15.828 -9.875 1 98.88 43 ILE B O 1
ATOM 1333 N N . ASP B 1 44 ? 6.641 -17.875 -9.812 1 98.81 44 ASP B N 1
ATOM 1334 C CA . ASP B 1 44 ? 7.941 -17.312 -10.164 1 98.81 44 ASP B CA 1
ATOM 1335 C C . ASP B 1 44 ? 7.895 -16.641 -11.531 1 98.81 44 ASP B C 1
ATOM 1337 O O . ASP B 1 44 ? 8.43 -15.539 -11.703 1 98.81 44 ASP B O 1
ATOM 1341 N N . ARG B 1 45 ? 7.277 -17.281 -12.484 1 98.69 45 ARG B N 1
ATOM 1342 C CA . ARG B 1 45 ? 7.176 -16.719 -13.828 1 98.69 45 ARG B CA 1
ATOM 1343 C C . ARG B 1 45 ? 6.305 -15.461 -13.828 1 98.69 45 ARG B C 1
ATOM 1345 O O . ARG B 1 45 ? 6.605 -14.492 -14.523 1 98.69 45 ARG B O 1
ATOM 1352 N N . LEU B 1 46 ? 5.207 -15.523 -13.078 1 98.81 46 LEU B N 1
ATOM 1353 C CA . LEU B 1 46 ? 4.332 -14.367 -12.938 1 98.81 46 LEU B CA 1
ATOM 1354 C C . LEU B 1 46 ? 5.094 -13.172 -12.375 1 98.81 46 LEU B C 1
ATOM 1356 O O . LEU B 1 46 ? 4.941 -12.047 -12.867 1 98.81 46 LEU B O 1
ATOM 1360 N N . LEU B 1 47 ? 5.887 -13.422 -11.344 1 98.69 47 LEU B N 1
ATOM 1361 C CA . LEU B 1 47 ? 6.617 -12.328 -10.695 1 98.69 47 LEU B CA 1
ATOM 1362 C C . LEU B 1 47 ? 7.617 -11.703 -11.656 1 98.69 47 LEU B C 1
ATOM 1364 O O . LEU B 1 47 ? 7.809 -10.484 -11.656 1 98.69 47 LEU B O 1
ATOM 1368 N N . ALA B 1 48 ? 8.172 -12.492 -12.523 1 98 48 ALA B N 1
ATOM 1369 C CA . ALA B 1 48 ? 9.07 -11.945 -13.539 1 98 48 ALA B CA 1
ATOM 1370 C C . ALA B 1 48 ? 8.32 -11.023 -14.492 1 98 48 ALA B C 1
ATOM 1372 O O . ALA B 1 48 ? 8.812 -9.961 -14.859 1 98 48 ALA B O 1
ATOM 1373 N N . GLU B 1 49 ? 7.168 -11.43 -14.891 1 97.31 49 GLU B N 1
ATOM 1374 C CA . GLU B 1 49 ? 6.352 -10.625 -15.797 1 97.31 49 GLU B CA 1
ATOM 1375 C C . GLU B 1 49 ? 5.93 -9.312 -15.141 1 97.31 49 GLU B C 1
ATOM 1377 O O . GLU B 1 49 ? 5.984 -8.25 -15.766 1 97.31 49 GLU B O 1
ATOM 1382 N N . VAL B 1 50 ? 5.535 -9.375 -13.898 1 98.06 50 VAL B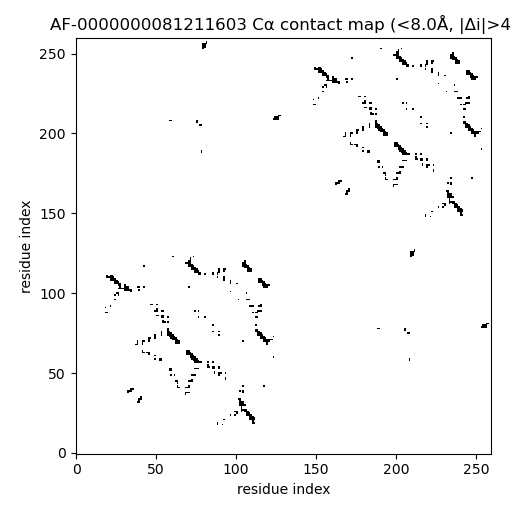 N 1
ATOM 1383 C CA . VAL B 1 50 ? 5.066 -8.211 -13.148 1 98.06 50 VAL B CA 1
ATOM 1384 C C . VAL B 1 50 ? 6.199 -7.195 -13 1 98.06 50 VAL B C 1
ATOM 1386 O O . VAL B 1 50 ? 5.977 -5.988 -13.109 1 98.06 50 VAL B O 1
ATOM 1389 N N . VAL B 1 51 ? 7.355 -7.668 -12.805 1 97.19 51 VAL B N 1
ATOM 1390 C CA . VAL B 1 51 ? 8.516 -6.789 -12.664 1 97.19 51 VAL B CA 1
ATOM 1391 C C . VAL B 1 51 ? 8.727 -6.008 -13.961 1 97.19 51 VAL B C 1
ATOM 1393 O O . VAL B 1 51 ? 8.891 -4.785 -13.938 1 97.19 51 VAL B O 1
ATOM 1396 N N . SER B 1 52 ? 8.617 -6.609 -15.039 1 93.62 52 SER B N 1
ATOM 1397 C CA . SER B 1 52 ? 8.898 -5.973 -16.312 1 93.62 52 SER B CA 1
ATOM 1398 C C . SER B 1 52 ? 7.793 -4.996 -16.703 1 93.62 52 SER B C 1
ATOM 1400 O O . SER B 1 52 ? 8.07 -3.906 -17.219 1 93.62 52 SER B O 1
ATOM 1402 N N . LYS B 1 53 ? 6.586 -5.23 -16.406 1 95.31 53 LYS B N 1
ATOM 1403 C CA . LYS B 1 53 ? 5.465 -4.461 -16.938 1 95.31 53 LYS B CA 1
ATOM 1404 C C . LYS B 1 53 ? 5.086 -3.32 -16 1 95.31 53 LYS B C 1
ATOM 1406 O O . LYS B 1 53 ? 4.609 -2.273 -16.438 1 95.31 53 LYS B O 1
ATOM 1411 N N . THR B 1 54 ? 5.281 -3.475 -14.719 1 95.75 54 THR B N 1
ATOM 1412 C CA . THR B 1 54 ? 4.863 -2.457 -13.758 1 95.75 54 THR B CA 1
ATOM 1413 C C . THR B 1 54 ? 5.691 -1.184 -13.93 1 95.75 54 THR B C 1
ATOM 1415 O O . THR B 1 54 ? 5.168 -0.076 -13.789 1 95.75 54 THR B O 1
ATOM 1418 N N . ALA B 1 55 ? 6.922 -1.437 -14.188 1 87.5 55 ALA B N 1
ATOM 1419 C CA . ALA B 1 55 ? 7.812 -0.284 -14.305 1 87.5 55 ALA B CA 1
ATOM 1420 C C . ALA B 1 55 ? 7.379 0.629 -15.453 1 87.5 55 ALA B C 1
ATOM 1422 O O . ALA B 1 55 ? 7.621 1.838 -15.414 1 87.5 55 ALA B O 1
ATOM 1423 N N . LEU B 1 56 ? 6.652 0.132 -16.391 1 87.88 56 LEU B N 1
ATOM 1424 C CA . LEU B 1 56 ? 6.238 0.884 -17.562 1 87.88 56 LEU B CA 1
ATOM 1425 C C . LEU B 1 56 ? 5.008 1.733 -17.266 1 87.88 56 LEU B C 1
ATOM 1427 O O . LEU B 1 56 ? 4.898 2.865 -17.75 1 87.88 56 LEU B O 1
ATOM 1431 N N . THR B 1 57 ? 4.137 1.326 -16.438 1 88.31 57 THR B N 1
ATOM 1432 C CA . THR B 1 57 ? 2.834 1.971 -16.312 1 88.31 57 THR B CA 1
ATOM 1433 C C . THR B 1 57 ? 2.58 2.408 -14.875 1 88.31 57 THR B C 1
ATOM 1435 O O . THR B 1 57 ? 1.67 3.195 -14.609 1 88.31 57 THR B O 1
ATOM 1438 N N . GLY B 1 58 ? 3.402 1.873 -13.93 1 93.75 58 GLY B N 1
ATOM 1439 C CA . GLY B 1 58 ? 3.207 2.121 -12.516 1 93.75 58 GLY B CA 1
ATOM 1440 C C . GLY B 1 58 ? 2.219 1.166 -11.867 1 93.75 58 GLY B C 1
ATOM 1441 O O . GLY B 1 58 ? 2.061 1.157 -10.648 1 93.75 58 GLY B O 1
ATOM 1442 N N . TYR B 1 59 ? 1.53 0.426 -12.781 1 94.62 59 TYR B N 1
ATOM 1443 C CA . TYR B 1 59 ? 0.514 -0.511 -12.32 1 94.62 59 TYR B CA 1
ATOM 1444 C C . TYR B 1 59 ? 0.354 -1.67 -13.297 1 94.62 59 TYR B C 1
ATOM 1446 O O . TYR B 1 59 ? 0.379 -1.474 -14.508 1 94.62 59 TYR B O 1
ATOM 1454 N N . ILE B 1 60 ? 0.094 -2.895 -12.68 1 96.44 60 ILE B N 1
ATOM 1455 C CA . ILE B 1 60 ? -0.305 -4.016 -13.523 1 96.44 60 ILE B CA 1
ATOM 1456 C C . ILE B 1 60 ? -1.148 -4.996 -12.711 1 96.44 60 ILE B C 1
ATOM 1458 O O . ILE B 1 60 ? -0.894 -5.211 -11.523 1 96.44 60 ILE B O 1
ATOM 1462 N N . ALA B 1 61 ? -2.189 -5.543 -13.359 1 96.62 61 ALA B N 1
ATOM 1463 C CA . ALA B 1 61 ? -2.895 -6.75 -12.938 1 96.62 61 ALA B CA 1
ATOM 1464 C C . ALA B 1 61 ? -2.891 -7.801 -14.047 1 96.62 61 ALA B C 1
ATOM 1466 O O . ALA B 1 61 ? -3.24 -7.504 -15.195 1 96.62 61 ALA B O 1
ATOM 1467 N N . THR B 1 62 ? -2.365 -8.961 -13.703 1 96.88 62 THR B N 1
ATOM 1468 C CA . THR B 1 62 ? -2.211 -9.977 -14.734 1 96.88 62 THR B CA 1
ATOM 1469 C C . THR B 1 62 ? -2.383 -11.375 -14.148 1 96.88 62 THR B C 1
ATOM 1471 O O . THR B 1 62 ? -2.67 -11.523 -12.953 1 96.88 62 THR B O 1
ATOM 1474 N N . SER B 1 63 ? -2.367 -12.391 -15 1 98.06 63 SER B N 1
ATOM 1475 C CA . SER B 1 63 ? -2.445 -13.781 -14.57 1 98.06 63 SER B CA 1
ATOM 1476 C C . SER B 1 63 ? -1.57 -14.68 -15.438 1 98.06 63 SER B C 1
ATOM 1478 O O . SER B 1 63 ? -1.167 -14.289 -16.531 1 98.06 63 SER B O 1
ATOM 1480 N N . LEU B 1 64 ? -1.229 -15.828 -14.906 1 98.44 64 LEU B N 1
ATOM 1481 C CA . LEU B 1 64 ? -0.435 -16.812 -15.633 1 98.44 64 LEU B CA 1
ATOM 1482 C C . LEU B 1 64 ? -0.887 -18.234 -15.297 1 98.44 64 LEU B C 1
ATOM 1484 O O . LEU B 1 64 ? -1.187 -18.531 -14.141 1 98.44 64 LEU B O 1
ATOM 1488 N N . GLY B 1 65 ? -0.886 -19.062 -16.328 1 98.19 65 GLY B N 1
ATOM 1489 C CA . GLY B 1 65 ? -1.219 -20.469 -16.156 1 98.19 65 GLY B CA 1
ATOM 1490 C C . GLY B 1 65 ? -2.688 -20.781 -16.391 1 98.19 65 GLY B C 1
ATOM 1491 O O . GLY B 1 65 ? -3.449 -19.891 -16.797 1 98.19 65 GLY B O 1
ATOM 1492 N N . LYS B 1 66 ? -2.98 -22.094 -16.234 1 97.62 66 LYS B N 1
ATOM 1493 C CA . LYS B 1 66 ? -4.348 -22.594 -16.359 1 97.62 66 LYS B CA 1
ATOM 1494 C C . LYS B 1 66 ? -4.785 -23.328 -15.102 1 97.62 66 LYS B C 1
ATOM 1496 O O . LYS B 1 66 ? -3.945 -23.766 -14.312 1 97.62 66 LYS B O 1
ATOM 1501 N N . ASP B 1 67 ? -6.082 -23.328 -14.977 1 95.56 67 ASP B N 1
ATOM 1502 C CA . ASP B 1 67 ? -6.602 -24.078 -13.836 1 95.56 67 ASP B CA 1
ATOM 1503 C C . ASP B 1 67 ? -6.066 -25.516 -13.836 1 95.56 67 ASP B C 1
ATOM 1505 O O . ASP B 1 67 ? -5.969 -26.141 -14.891 1 95.56 67 ASP B O 1
ATOM 1509 N N . PRO B 1 68 ? -5.68 -26.062 -12.57 1 96.94 68 PRO B N 1
ATOM 1510 C CA . PRO B 1 68 ? -5.828 -25.484 -11.227 1 96.94 68 PRO B CA 1
ATOM 1511 C C . PRO B 1 68 ? -4.598 -24.703 -10.781 1 96.94 68 PRO B C 1
ATOM 1513 O O . PRO B 1 68 ? -4.523 -24.266 -9.633 1 96.94 68 PRO B O 1
ATOM 1516 N N . ASP B 1 69 ? -3.615 -24.469 -11.719 1 98.44 69 ASP B N 1
ATOM 1517 C CA . ASP B 1 69 ? -2.332 -23.875 -11.328 1 98.44 69 ASP B CA 1
ATOM 1518 C C . ASP B 1 69 ? -2.252 -22.406 -11.734 1 98.44 69 ASP B C 1
ATOM 1520 O O . ASP B 1 69 ? -1.159 -21.844 -11.836 1 98.44 69 ASP B O 1
ATOM 1524 N N . LYS B 1 70 ? -3.406 -21.859 -11.984 1 98.5 70 LYS B N 1
ATOM 1525 C CA . LYS B 1 70 ? -3.453 -20.453 -12.359 1 98.5 70 LYS B CA 1
ATOM 1526 C C . LYS B 1 70 ? -3.143 -19.547 -11.164 1 98.5 70 LYS B C 1
ATOM 1528 O O . LYS B 1 70 ? -3.586 -19.828 -10.047 1 98.5 70 LYS B O 1
ATOM 1533 N N . VAL B 1 71 ? -2.412 -18.438 -11.414 1 98.69 71 VAL B N 1
ATOM 1534 C CA . VAL B 1 71 ? -2.09 -17.453 -10.375 1 98.69 71 VAL B CA 1
ATOM 1535 C C . VAL B 1 71 ? -2.297 -16.047 -10.914 1 98.69 71 VAL B C 1
ATOM 1537 O O . VAL B 1 71 ? -2.084 -15.789 -12.102 1 98.69 71 VAL B O 1
ATOM 1540 N N . TYR B 1 72 ? -2.725 -15.195 -10.031 1 98.38 72 TYR B N 1
ATOM 1541 C CA . TYR B 1 72 ? -2.951 -13.789 -10.328 1 98.38 72 TYR B CA 1
ATOM 1542 C C . TYR B 1 72 ? -1.918 -12.914 -9.625 1 98.38 72 TYR B C 1
ATOM 1544 O O . TYR B 1 72 ? -1.465 -13.234 -8.523 1 98.38 72 TYR B O 1
ATOM 1552 N N . GLY B 1 73 ? -1.562 -11.859 -10.25 1 98.31 73 GLY B N 1
ATOM 1553 C CA . GLY B 1 73 ? -0.594 -10.93 -9.695 1 98.31 73 GLY B CA 1
ATOM 1554 C C . GLY B 1 73 ? -0.982 -9.477 -9.883 1 98.31 73 GLY B C 1
ATOM 1555 O O . GLY B 1 73 ? -1.622 -9.125 -10.875 1 98.31 73 GLY B O 1
ATOM 1556 N N . LEU B 1 74 ? -0.63 -8.656 -8.977 1 97.94 74 LEU B N 1
ATOM 1557 C CA . LEU B 1 74 ? -0.827 -7.211 -9.016 1 97.94 74 LEU B CA 1
ATOM 1558 C C . LEU B 1 74 ? 0.36 -6.488 -8.383 1 97.94 74 LEU B C 1
ATOM 1560 O O . LEU B 1 74 ? 0.874 -6.91 -7.348 1 97.94 74 LEU B O 1
ATOM 1564 N N . ALA B 1 75 ? 0.8 -5.469 -9.039 1 98.19 75 ALA B N 1
ATOM 1565 C CA . ALA B 1 75 ? 1.846 -4.605 -8.5 1 98.19 75 ALA B CA 1
ATOM 1566 C C . ALA B 1 75 ? 1.578 -3.141 -8.844 1 98.19 75 ALA B C 1
ATOM 1568 O O . ALA B 1 75 ? 0.964 -2.838 -9.867 1 98.19 75 ALA B O 1
ATOM 1569 N N . GLU B 1 76 ? 1.997 -2.355 -7.957 1 97.06 76 GLU B N 1
ATOM 1570 C CA . GLU B 1 76 ? 1.745 -0.926 -8.117 1 97.06 76 GLU B CA 1
ATOM 1571 C C . GLU B 1 76 ? 2.818 -0.094 -7.422 1 97.06 76 GLU B C 1
ATOM 1573 O O . GLU B 1 76 ? 3.25 -0.429 -6.316 1 97.06 76 GLU B O 1
ATOM 1578 N N . CYS B 1 77 ? 3.215 0.907 -8.078 1 96.19 77 CYS B N 1
ATOM 1579 C CA . CYS B 1 77 ? 4.086 1.901 -7.465 1 96.19 77 CYS B CA 1
ATOM 1580 C C . CYS B 1 77 ? 3.299 3.148 -7.074 1 96.19 77 CYS B C 1
ATOM 1582 O O . CYS B 1 77 ? 2.258 3.441 -7.668 1 96.19 77 CYS B O 1
ATOM 1584 N N . ARG B 1 78 ? 3.838 3.789 -6.117 1 94.31 78 ARG B N 1
ATOM 1585 C CA . ARG B 1 78 ? 3.248 5.07 -5.742 1 94.31 78 ARG B CA 1
ATOM 1586 C C . ARG B 1 78 ? 3.34 6.07 -6.891 1 94.31 78 ARG B C 1
ATOM 1588 O O . ARG B 1 78 ? 4.301 6.047 -7.664 1 94.31 78 ARG B O 1
ATOM 1595 N N . GLY B 1 79 ? 2.4 6.91 -6.941 1 91.75 79 GLY B N 1
ATOM 1596 C CA . GLY B 1 79 ? 2.234 7.801 -8.078 1 91.75 79 GLY B CA 1
ATOM 1597 C C . GLY B 1 79 ? 3.391 8.766 -8.258 1 91.75 79 GLY B C 1
ATOM 1598 O O . GLY B 1 79 ? 3.586 9.32 -9.336 1 91.75 79 GLY B O 1
ATOM 1599 N N . ASP B 1 80 ? 4.156 8.977 -7.25 1 91.81 80 ASP B N 1
ATOM 1600 C CA . ASP B 1 80 ? 5.223 9.969 -7.309 1 91.81 80 ASP B CA 1
ATOM 1601 C C . ASP B 1 80 ? 6.574 9.312 -7.578 1 91.81 80 ASP B C 1
ATOM 1603 O O . ASP B 1 80 ? 7.605 9.984 -7.594 1 91.81 80 ASP B O 1
ATOM 1607 N N . VAL B 1 81 ? 6.574 8.023 -7.812 1 92.56 81 VAL B N 1
ATOM 1608 C CA . VAL B 1 81 ? 7.816 7.273 -7.953 1 92.56 81 VAL B CA 1
ATOM 1609 C C . VAL B 1 81 ? 8.211 7.203 -9.43 1 92.56 81 VAL B C 1
ATOM 1611 O O . VAL B 1 81 ? 7.359 6.984 -10.297 1 92.56 81 VAL B O 1
ATOM 1614 N N . SER B 1 82 ? 9.523 7.445 -9.711 1 92.12 82 SER B N 1
ATOM 1615 C CA . SER B 1 82 ? 10 7.324 -11.086 1 92.12 82 SER B CA 1
ATOM 1616 C C . SER B 1 82 ? 9.93 5.883 -11.57 1 92.12 82 SER B C 1
ATOM 1618 O O . SER B 1 82 ? 9.883 4.949 -10.766 1 92.12 82 SER B O 1
ATOM 1620 N N . SER B 1 83 ? 9.984 5.766 -12.953 1 93.19 83 SER B N 1
ATOM 1621 C CA . SER B 1 83 ? 9.977 4.426 -13.531 1 93.19 83 SER B CA 1
ATOM 1622 C C . SER B 1 83 ? 11.172 3.611 -13.055 1 93.19 83 SER B C 1
ATOM 1624 O O . SER B 1 83 ? 11.055 2.406 -12.82 1 93.19 83 SER B O 1
ATOM 1626 N N . LYS B 1 84 ? 12.266 4.312 -12.859 1 93.62 84 LYS B N 1
ATOM 1627 C CA . LYS B 1 84 ? 13.477 3.631 -12.414 1 93.62 84 LYS B CA 1
ATOM 1628 C C . LYS B 1 84 ? 13.328 3.137 -10.977 1 93.62 84 LYS B C 1
ATOM 1630 O O . LYS B 1 84 ? 13.672 1.992 -10.672 1 93.62 84 LYS B O 1
ATOM 1635 N N . ASP B 1 85 ? 12.867 4.004 -10.102 1 93.25 85 ASP B N 1
ATOM 1636 C CA . ASP B 1 85 ? 12.664 3.631 -8.711 1 93.25 85 ASP B CA 1
ATOM 1637 C C . ASP B 1 85 ? 11.578 2.564 -8.578 1 93.25 85 ASP B C 1
ATOM 1639 O O . ASP B 1 85 ? 11.672 1.671 -7.734 1 93.25 85 ASP B O 1
ATOM 1643 N N . CYS B 1 86 ? 10.617 2.682 -9.477 1 95.62 86 CYS B N 1
ATOM 1644 C CA . CYS B 1 86 ? 9.555 1.676 -9.5 1 95.62 86 CYS B CA 1
ATOM 1645 C C . CYS B 1 86 ? 10.117 0.304 -9.852 1 95.62 86 CYS B C 1
ATOM 1647 O O . CYS B 1 86 ? 9.859 -0.676 -9.156 1 95.62 86 CYS B O 1
ATOM 1649 N N . LEU B 1 87 ? 10.883 0.292 -10.875 1 96.75 87 LEU B N 1
ATOM 1650 C CA . LEU B 1 87 ? 11.492 -0.962 -11.297 1 96.75 87 LEU B CA 1
ATOM 1651 C C . LEU B 1 87 ? 12.328 -1.572 -10.172 1 96.75 87 LEU B C 1
ATOM 1653 O O . LEU B 1 87 ? 12.203 -2.764 -9.883 1 96.75 87 LEU B O 1
ATOM 1657 N N . SER B 1 88 ? 13.102 -0.759 -9.539 1 96 88 SER B N 1
ATOM 1658 C CA . SER B 1 88 ? 13.953 -1.231 -8.453 1 96 88 SER B CA 1
ATOM 1659 C C . SER B 1 88 ? 13.125 -1.785 -7.301 1 96 88 SER B C 1
ATOM 1661 O O . SER B 1 88 ? 13.453 -2.836 -6.742 1 96 88 SER B O 1
ATOM 1663 N N . CYS B 1 89 ? 12.117 -1.117 -6.984 1 96.56 89 CYS B N 1
ATOM 1664 C CA . CYS B 1 89 ? 11.266 -1.523 -5.871 1 96.56 89 CYS B CA 1
ATOM 1665 C C . CYS B 1 89 ? 10.57 -2.846 -6.168 1 96.56 89 CYS B C 1
ATOM 1667 O O . CYS B 1 89 ? 10.602 -3.77 -5.355 1 96.56 89 CYS B O 1
ATOM 1669 N N . ILE B 1 90 ? 9.961 -2.939 -7.387 1 98.25 90 ILE B N 1
ATOM 1670 C CA . ILE B 1 90 ? 9.203 -4.141 -7.715 1 98.25 90 ILE B CA 1
ATOM 1671 C C . ILE B 1 90 ? 10.148 -5.328 -7.867 1 98.25 90 ILE B C 1
ATOM 1673 O O . ILE B 1 90 ? 9.805 -6.453 -7.504 1 98.25 90 ILE B O 1
ATOM 1677 N N . ARG B 1 91 ? 11.289 -5.078 -8.359 1 97.94 91 ARG B N 1
ATOM 1678 C CA . ARG B 1 91 ? 12.273 -6.148 -8.469 1 97.94 91 ARG B CA 1
ATOM 1679 C C . ARG B 1 91 ? 12.641 -6.695 -7.09 1 97.94 91 ARG B C 1
ATOM 1681 O O . ARG B 1 91 ? 12.703 -7.91 -6.895 1 97.94 91 ARG B O 1
ATOM 1688 N N . ASP B 1 92 ? 12.922 -5.805 -6.18 1 98.31 92 ASP B N 1
ATOM 1689 C CA . ASP B 1 92 ? 13.227 -6.246 -4.824 1 98.31 92 ASP B CA 1
ATOM 1690 C C . ASP B 1 92 ? 12.031 -6.941 -4.184 1 98.31 92 ASP B C 1
ATOM 1692 O O . ASP B 1 92 ? 12.18 -7.957 -3.5 1 98.31 92 ASP B O 1
ATOM 1696 N N . ALA B 1 93 ? 10.828 -6.41 -4.387 1 98.44 93 ALA B N 1
ATOM 1697 C CA . ALA B 1 93 ? 9.602 -6.992 -3.844 1 98.44 93 ALA B CA 1
ATOM 1698 C C . ALA B 1 93 ? 9.414 -8.422 -4.336 1 98.44 93 ALA B C 1
ATOM 1700 O O . ALA B 1 93 ? 9.039 -9.312 -3.564 1 98.44 93 ALA B O 1
ATOM 1701 N N . ALA B 1 94 ? 9.672 -8.633 -5.598 1 98.56 94 ALA B N 1
ATOM 1702 C CA . ALA B 1 94 ? 9.516 -9.969 -6.176 1 98.56 94 ALA B CA 1
ATOM 1703 C C . ALA B 1 94 ? 10.477 -10.961 -5.535 1 98.56 94 ALA B C 1
ATOM 1705 O O . ALA B 1 94 ? 10.117 -12.109 -5.285 1 98.56 94 ALA B O 1
ATOM 1706 N N . LYS B 1 95 ? 11.602 -10.492 -5.262 1 98.38 95 LYS B N 1
ATOM 1707 C CA . LYS B 1 95 ? 12.586 -11.344 -4.598 1 98.38 95 LYS B CA 1
ATOM 1708 C C . LYS B 1 95 ? 12.203 -11.602 -3.143 1 98.38 95 LYS B C 1
ATOM 1710 O O . LYS B 1 95 ? 12.172 -12.75 -2.695 1 98.38 95 LYS B O 1
ATOM 1715 N N . GLN B 1 96 ? 11.898 -10.586 -2.406 1 98.56 96 GLN B N 1
ATOM 1716 C CA . GLN B 1 96 ? 11.648 -10.656 -0.969 1 98.56 96 GLN B CA 1
ATOM 1717 C C . GLN B 1 96 ? 10.375 -11.438 -0.666 1 98.56 96 GLN B C 1
ATOM 1719 O O . GLN B 1 96 ? 10.312 -12.172 0.321 1 98.56 96 GLN B O 1
ATOM 1724 N N . ILE B 1 97 ? 9.391 -11.328 -1.531 1 98.69 97 ILE B N 1
ATOM 1725 C CA . ILE B 1 97 ? 8.125 -11.977 -1.22 1 98.69 97 ILE B CA 1
ATOM 1726 C C . ILE B 1 97 ? 8.289 -13.492 -1.314 1 98.69 97 ILE B C 1
ATOM 1728 O O . ILE B 1 97 ? 7.672 -14.242 -0.548 1 98.69 97 ILE B O 1
ATOM 1732 N N . ARG B 1 98 ? 9.133 -13.969 -2.199 1 98.62 98 ARG B N 1
ATOM 1733 C CA . ARG B 1 98 ? 9.359 -15.406 -2.311 1 98.62 98 ARG B CA 1
ATOM 1734 C C . ARG B 1 98 ? 10.258 -15.906 -1.189 1 98.62 98 ARG B C 1
ATOM 1736 O O . ARG B 1 98 ? 10.148 -17.062 -0.767 1 98.62 98 ARG B O 1
ATOM 1743 N N . GLN B 1 99 ? 11.117 -15.016 -0.722 1 98.25 99 GLN B N 1
ATOM 1744 C CA . GLN B 1 99 ? 11.969 -15.383 0.403 1 98.25 99 GLN B CA 1
ATOM 1745 C C . GLN B 1 99 ? 11.18 -15.438 1.704 1 98.25 99 GLN B C 1
ATOM 1747 O O . GLN B 1 99 ? 11.391 -16.328 2.533 1 98.25 99 GLN B O 1
ATOM 1752 N N . ARG B 1 100 ? 10.219 -14.594 1.834 1 98.25 100 ARG B N 1
ATOM 1753 C CA . ARG B 1 100 ? 9.461 -14.461 3.078 1 98.25 100 ARG B CA 1
ATOM 1754 C C . ARG B 1 100 ? 8.258 -15.398 3.086 1 98.25 100 ARG B C 1
ATOM 1756 O O . ARG B 1 100 ? 7.828 -15.852 4.148 1 98.25 100 ARG B O 1
ATOM 1763 N N . CYS B 1 101 ? 7.762 -15.648 1.953 1 98.62 101 CYS B N 1
ATOM 1764 C CA . CYS B 1 101 ? 6.598 -16.516 1.779 1 98.62 101 CYS B CA 1
ATOM 1765 C C . CYS B 1 101 ? 6.887 -17.625 0.771 1 98.62 101 CYS B C 1
ATOM 1767 O O . CYS B 1 101 ? 6.219 -17.719 -0.261 1 98.62 101 CYS B O 1
ATOM 1769 N N . PRO B 1 102 ? 7.738 -18.547 1.109 1 98 102 PRO B N 1
ATOM 1770 C CA . PRO B 1 102 ? 8.219 -19.516 0.12 1 98 102 PRO B CA 1
ATOM 1771 C C . PRO B 1 102 ? 7.172 -20.562 -0.249 1 98 102 PRO B C 1
ATOM 1773 O O . PRO B 1 102 ? 7.227 -21.141 -1.337 1 98 102 PRO B O 1
ATOM 1776 N N . ASN B 1 103 ? 6.16 -20.719 0.661 1 98.25 103 ASN B N 1
ATOM 1777 C CA . ASN B 1 103 ? 5.262 -21.859 0.435 1 98.25 103 ASN B CA 1
ATOM 1778 C C . ASN B 1 103 ? 3.805 -21.406 0.38 1 98.25 103 ASN B C 1
ATOM 1780 O O . ASN B 1 103 ? 2.896 -22.203 0.638 1 98.25 103 ASN B O 1
ATOM 1784 N N . GLN B 1 104 ? 3.6 -20.156 0.13 1 98.69 104 GLN B N 1
ATOM 1785 C CA . GLN B 1 104 ? 2.225 -19.672 0.096 1 98.69 104 GLN B CA 1
ATOM 1786 C C . GLN B 1 104 ? 1.814 -19.281 -1.32 1 98.69 104 GLN B C 1
ATOM 1788 O O . GLN B 1 104 ? 2.602 -18.672 -2.057 1 98.69 104 GLN B O 1
ATOM 1793 N N . ALA B 1 105 ? 0.595 -19.562 -1.664 1 98.81 105 ALA B N 1
ATOM 1794 C CA . ALA B 1 105 ? 0.053 -19.219 -2.975 1 98.81 105 ALA B CA 1
ATOM 1795 C C . ALA B 1 105 ? -0.701 -17.891 -2.922 1 98.81 105 ALA B C 1
ATOM 1797 O O . ALA B 1 105 ? -1.303 -17.469 -3.912 1 98.81 105 ALA B O 1
ATOM 1798 N N . ASP B 1 106 ? -0.762 -17.266 -1.78 1 98.62 106 ASP B N 1
ATOM 1799 C CA . ASP B 1 106 ? -1.267 -15.922 -1.559 1 98.62 106 ASP B CA 1
ATOM 1800 C C . ASP B 1 106 ? -0.357 -15.141 -0.609 1 98.62 106 ASP B C 1
ATOM 1802 O O . ASP B 1 106 ? -0.257 -15.477 0.574 1 98.62 106 ASP B O 1
ATOM 1806 N N . ALA B 1 107 ? 0.249 -14.164 -1.158 1 98.69 107 ALA B N 1
ATOM 1807 C CA . ALA B 1 107 ? 1.178 -13.344 -0.381 1 98.69 107 ALA B CA 1
ATOM 1808 C C . ALA B 1 107 ? 1.161 -11.891 -0.854 1 98.69 107 ALA B C 1
ATOM 1810 O O . ALA B 1 107 ? 0.823 -11.617 -2.006 1 98.69 107 ALA B O 1
ATOM 1811 N N . ARG B 1 108 ? 1.438 -11 0.087 1 97.5 108 ARG B N 1
ATOM 1812 C CA . ARG B 1 108 ? 1.538 -9.562 -0.154 1 97.5 108 ARG B CA 1
ATOM 1813 C C . ARG B 1 108 ? 2.799 -8.992 0.482 1 97.5 108 ARG B C 1
ATOM 1815 O O . ARG B 1 108 ? 3.234 -9.453 1.538 1 97.5 108 ARG B O 1
ATOM 1822 N N . ILE B 1 109 ? 3.236 -7.941 -0.151 1 97.56 109 ILE B N 1
ATOM 1823 C CA . ILE B 1 109 ? 4.367 -7.219 0.427 1 97.56 109 ILE B CA 1
ATOM 1824 C C . ILE B 1 109 ? 4.25 -5.734 0.102 1 97.56 109 ILE B C 1
ATOM 1826 O O . ILE B 1 109 ? 3.898 -5.359 -1.02 1 97.56 109 ILE B O 1
ATOM 1830 N N . TRP B 1 110 ? 4.492 -4.93 1.169 1 95.38 110 TRP B N 1
ATOM 1831 C CA . TRP B 1 110 ? 4.391 -3.48 1.049 1 95.38 110 TRP B CA 1
ATOM 1832 C C . TRP B 1 110 ? 5.738 -2.816 1.324 1 95.38 110 TRP B C 1
ATOM 1834 O O . TRP B 1 110 ? 6.445 -3.199 2.258 1 95.38 110 TRP B O 1
ATOM 1844 N N . TYR B 1 111 ? 5.988 -1.875 0.46 1 94.19 111 TYR B N 1
ATOM 1845 C CA . TYR B 1 111 ? 7.055 -0.897 0.648 1 94.19 111 TYR B CA 1
ATOM 1846 C C . TYR B 1 111 ? 6.488 0.51 0.782 1 94.19 111 TYR B C 1
ATOM 1848 O O . TYR B 1 111 ? 5.277 0.714 0.649 1 94.19 111 TYR B O 1
ATOM 1856 N N . ASP B 1 112 ? 7.445 1.383 1.101 1 89.94 112 ASP B N 1
ATOM 1857 C CA . ASP B 1 112 ? 7.004 2.773 1.087 1 89.94 112 ASP B CA 1
ATOM 1858 C C . ASP B 1 112 ? 6.551 3.193 -0.309 1 89.94 112 ASP B C 1
ATOM 1860 O O . ASP B 1 112 ? 5.613 3.98 -0.453 1 89.94 112 ASP B O 1
ATOM 1864 N N . TYR B 1 113 ? 7.164 2.469 -1.36 1 91.94 113 TYR B N 1
ATOM 1865 C CA . TYR B 1 113 ? 6.988 3.02 -2.699 1 91.94 113 TYR B CA 1
ATOM 1866 C C . TYR B 1 113 ? 6.258 2.033 -3.604 1 91.94 113 TYR B C 1
ATOM 1868 O O . TYR B 1 113 ? 5.895 2.369 -4.734 1 91.94 113 TYR B O 1
ATOM 1876 N N . CYS B 1 114 ? 6.137 0.84 -3.195 1 95.69 114 CYS B N 1
ATOM 1877 C CA . CYS B 1 114 ? 5.5 -0.118 -4.09 1 95.69 114 CYS B CA 1
ATOM 1878 C C . CYS B 1 114 ? 4.805 -1.222 -3.303 1 95.69 114 CYS B C 1
ATOM 1880 O O . CYS B 1 114 ? 5.012 -1.354 -2.096 1 95.69 114 CYS B O 1
ATOM 1882 N N . PHE B 1 115 ? 3.934 -1.854 -3.957 1 96.12 115 PHE B N 1
ATOM 1883 C CA . PHE B 1 115 ? 3.119 -2.947 -3.439 1 96.12 115 PHE B CA 1
ATOM 1884 C C . PHE B 1 115 ? 3.068 -4.102 -4.434 1 96.12 115 PHE B C 1
ATOM 1886 O O . PHE B 1 115 ? 3.016 -3.885 -5.645 1 96.12 115 PHE B O 1
ATOM 1893 N N . LEU B 1 116 ? 3.145 -5.344 -3.938 1 98.12 116 LEU B N 1
ATOM 1894 C CA . LEU B 1 116 ? 3.062 -6.535 -4.777 1 98.12 116 LEU B CA 1
ATOM 1895 C C . LEU B 1 116 ? 2.24 -7.625 -4.098 1 98.12 116 LEU B C 1
ATOM 1897 O O . LEU B 1 116 ? 2.395 -7.863 -2.898 1 98.12 116 LEU B O 1
ATOM 1901 N N . ARG B 1 117 ? 1.286 -8.18 -4.879 1 98.31 117 ARG B N 1
ATOM 1902 C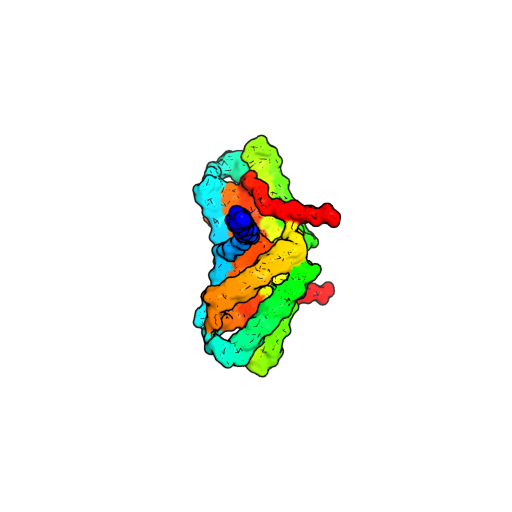 CA . ARG B 1 117 ? 0.514 -9.32 -4.402 1 98.31 117 ARG B CA 1
ATOM 1903 C C . ARG B 1 117 ? 0.349 -10.367 -5.5 1 98.31 117 ARG B C 1
ATOM 1905 O O . ARG B 1 117 ? 0.125 -10.023 -6.664 1 98.31 117 ARG B O 1
ATOM 1912 N N . TYR B 1 118 ? 0.482 -11.656 -5.109 1 98.69 118 TYR B N 1
ATOM 1913 C CA . TYR B 1 118 ? -0.002 -12.742 -5.953 1 98.69 118 TYR B CA 1
ATOM 1914 C C . TYR B 1 118 ? -0.997 -13.617 -5.199 1 98.69 118 TYR B C 1
ATOM 1916 O O . TYR B 1 118 ? -1.008 -13.641 -3.967 1 98.69 118 TYR B O 1
ATOM 1924 N N . ASN B 1 119 ? -1.826 -14.273 -5.953 1 98.69 119 ASN B N 1
ATOM 1925 C CA . ASN B 1 119 ? -2.852 -15.125 -5.363 1 98.69 119 ASN B CA 1
ATOM 1926 C C . ASN B 1 119 ? -3.354 -16.172 -6.355 1 98.69 119 ASN B C 1
ATOM 1928 O O . ASN B 1 119 ? -3.523 -15.875 -7.539 1 98.69 119 ASN B O 1
ATOM 1932 N N . LYS B 1 120 ? -3.553 -17.344 -5.812 1 98.44 120 LYS B N 1
ATOM 1933 C CA . LYS B 1 120 ? -4.141 -18.375 -6.664 1 98.44 120 LYS B CA 1
ATOM 1934 C C . LYS B 1 120 ? -5.609 -18.078 -6.945 1 98.44 120 LYS B C 1
ATOM 1936 O O . LYS B 1 120 ? -6.18 -18.609 -7.906 1 98.44 120 LYS B O 1
ATOM 1941 N N . ASP B 1 121 ? -6.258 -17.297 -6.094 1 97.31 121 ASP B N 1
ATOM 1942 C CA . ASP B 1 121 ? -7.637 -16.875 -6.297 1 97.31 121 ASP B CA 1
ATOM 1943 C C . ASP B 1 121 ? -7.691 -15.477 -6.914 1 97.31 121 ASP B C 1
ATOM 1945 O O . ASP B 1 121 ? -6.824 -14.641 -6.645 1 97.31 121 ASP B O 1
AT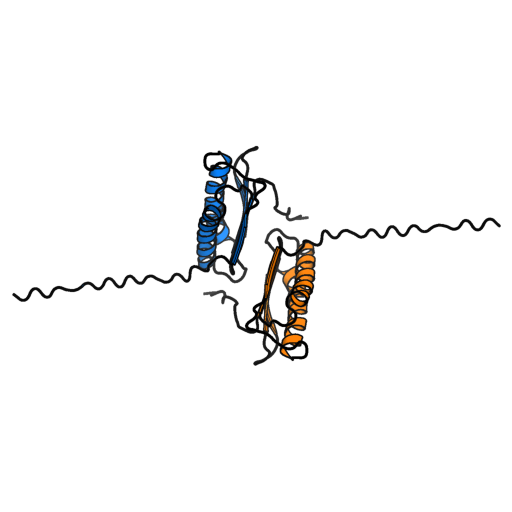OM 1949 N N . TYR B 1 122 ? -8.766 -15.273 -7.68 1 95.81 122 TYR B N 1
ATOM 1950 C CA . TYR B 1 122 ? -8.977 -13.969 -8.281 1 95.81 122 TYR B CA 1
ATOM 1951 C C . TYR B 1 122 ? -9.219 -12.906 -7.211 1 95.81 122 TYR B C 1
ATOM 1953 O O . TYR B 1 122 ? -10.008 -13.117 -6.289 1 95.81 122 TYR B O 1
ATOM 1961 N N . PHE B 1 123 ? -8.594 -11.727 -7.301 1 94 123 PHE B N 1
ATOM 1962 C CA . PHE B 1 123 ? -8.758 -10.719 -6.262 1 94 123 PHE B CA 1
ATOM 1963 C C . PHE B 1 123 ? -8.812 -9.32 -6.863 1 94 123 PHE B C 1
ATOM 1965 O O . PHE B 1 123 ? -8.969 -8.328 -6.145 1 94 123 PHE B O 1
ATOM 1972 N N . VAL B 1 124 ? -8.641 -9.195 -8.211 1 90.44 124 VAL B N 1
ATOM 1973 C CA . VAL B 1 124 ? -8.617 -7.875 -8.828 1 90.44 124 VAL B CA 1
ATOM 1974 C C . VAL B 1 124 ? -10.047 -7.395 -9.062 1 90.44 124 VAL B C 1
ATOM 1976 O O . VAL B 1 124 ? -10.945 -8.203 -9.312 1 90.44 124 VAL B O 1
ATOM 1979 N N . ARG B 1 125 ? -10.141 -6.062 -8.805 1 77.81 125 ARG B N 1
ATOM 1980 C CA . ARG B 1 125 ? -11.469 -5.496 -9.055 1 77.81 125 ARG B CA 1
ATOM 1981 C C . ARG B 1 125 ? -11.664 -5.184 -10.531 1 77.81 125 ARG B C 1
ATOM 1983 O O . ARG B 1 125 ? -10.703 -4.867 -11.234 1 77.81 125 ARG B O 1
ATOM 1990 N N . GLU B 1 126 ? -12.789 -5.738 -11.125 1 61.19 126 GLU B N 1
ATOM 1991 C CA . GLU B 1 126 ? -13.109 -5.375 -12.5 1 61.19 126 GLU B CA 1
ATOM 1992 C C . GLU B 1 126 ? -13.391 -3.881 -12.633 1 61.19 126 GLU B C 1
ATOM 1994 O O . GLU B 1 126 ? -14.047 -3.293 -11.773 1 61.19 126 GLU B O 1
ATOM 1999 N N . VAL B 1 127 ? -12.352 -3.193 -13.297 1 46.72 127 VAL B N 1
ATOM 2000 C CA . VAL B 1 127 ? -12.695 -1.811 -13.609 1 46.72 127 VAL B CA 1
ATOM 2001 C C . VAL B 1 127 ? -14.055 -1.764 -14.312 1 46.72 127 VAL B C 1
ATOM 2003 O O . VAL B 1 127 ? -14.25 -2.404 -15.344 1 46.72 127 VAL B O 1
ATOM 2006 N N . ASN B 1 128 ? -15.109 -1.646 -13.625 1 37.12 128 ASN B N 1
ATOM 2007 C CA . ASN B 1 128 ? -16.344 -1.474 -14.391 1 37.12 128 ASN B CA 1
ATOM 2008 C C . ASN B 1 128 ? -16.219 -0.327 -15.391 1 37.12 128 ASN B C 1
ATOM 2010 O O . ASN B 1 128 ? -16.047 0.828 -15 1 37.12 128 ASN B O 1
ATOM 2014 N N . THR B 1 129 ? -15.5 -0.519 -16.469 1 32.28 129 THR B N 1
ATOM 2015 C CA . THR B 1 129 ? -15.703 0.412 -17.578 1 32.28 129 THR B CA 1
ATOM 2016 C C . THR B 1 129 ? -17.156 0.419 -18.016 1 32.28 129 THR B C 1
ATOM 2018 O O . THR B 1 129 ? -17.641 -0.543 -18.625 1 32.28 129 THR B O 1
ATOM 2021 N N . SER B 1 130 ? -18.016 0.775 -17.125 1 29.17 130 SER B N 1
ATOM 2022 C CA . SER B 1 130 ? -19.203 1.111 -17.891 1 29.17 130 SER B CA 1
ATOM 2023 C C . SER B 1 130 ? -18.984 2.363 -18.734 1 29.17 130 SER B C 1
ATOM 2025 O O . SER B 1 130 ? -18.234 3.258 -18.344 1 29.17 130 SER B O 1
#

pLDDT: mean 86.25, std 21.11, range [29.03, 98.88]

Organism: Hibiscus trionum (NCBI:txid183268)

Solvent-accessible surface area (backbone atoms only — not comparable to full-atom values): 14715 Å² total; per-residue (Å²): 136,85,80,76,78,76,77,77,74,75,76,74,70,66,67,73,66,81,69,77,66,67,74,47,68,46,62,39,82,89,35,66,51,56,74,84,35,70,40,45,52,35,50,55,54,42,42,55,52,50,36,64,49,19,32,76,67,38,44,44,76,53,72,36,75,51,88,93,33,27,35,31,38,37,36,36,37,44,87,43,55,48,50,66,59,31,32,54,45,42,47,51,47,50,52,48,45,49,69,75,31,63,38,38,46,28,36,39,36,33,39,96,52,31,40,41,37,41,21,58,58,90,79,77,58,75,60,77,77,118,135,86,82,77,77,77,78,78,77,75,75,74,71,66,68,71,63,81,67,78,66,67,76,47,70,45,61,39,81,88,36,67,51,55,74,84,37,71,39,45,51,34,48,55,55,43,43,54,51,49,35,64,48,18,30,75,67,37,45,43,77,51,70,36,77,52,87,94,35,28,35,30,38,36,35,37,36,43,88,43,54,48,50,67,58,32,32,54,46,42,47,50,48,51,52,50,45,46,71,76,31,63,38,38,44,27,37,38,36,33,40,95,54,30,39,41,35,40,21,58,57,89,80,78,57,75,61,77,79,118